Protein AF-A0A821IL54-F1 (afdb_monomer_lite)

Foldseek 3Di:
DFAWWKAKDADPCVVCVVQQDAFHKDWQQAKDKTASDPCVCVDCPHDHLAHAMEMETERDDDWDQCLVPDPPNVRSITIDHGRFMWGFHDWDQDPRNYIYTYIYTDDDPDDPDDPPDPPDPPPPPPPPPDPPDPPDDDDDDDDDDDDDDPVVLVVQLVPDAAQEEREPEDDDDDPVSVVVCCCRPCPVRVHPHYHYYD

Sequence (198 aa):
VNVTVYRGVKDIIESEHEKYKVGKRLVWWGFSSCSAIRDVFETDHFLEQSGIRTLFIIDSIRGKDIRNHSYFRKENEIILLPATQVEVIRYEQQENNLHVIHLEEIESPYVLLEPVSSEKEIPDVKKPSTWTSKVRTAIIFPTIIARYRTAQLNECIQRCKPQAAAYLNGRRLSKSDLETVVQQVMIDKQCQALFLRE

Secondary structure (DSSP, 8-state):
--EEEEEEEES-HHHHGGGGSTT-EEEE-S-EEEES-GGGGGSTTTS-SSS-EEEEEEEESS-EE-TTT-S-GGG-EEEEPTTEEEEEEEEEEEGGGEEEEEEEEPPPSS--S-----S---------S-----------------S--HHHHHHHHHHPPTTSEEE--SS---HHHHHHHIIIIIIIS--SEEE---

Structure (mmCIF, N/CA/C/O backbone):
data_AF-A0A821IL54-F1
#
_entry.id   AF-A0A821IL54-F1
#
loop_
_atom_site.group_PDB
_atom_site.id
_atom_site.type_symbol
_atom_site.label_atom_id
_atom_site.label_alt_id
_atom_site.label_comp_id
_atom_site.label_asym_id
_atom_site.label_entity_id
_atom_site.label_seq_id
_atom_site.pdbx_PDB_ins_code
_atom_site.Cartn_x
_atom_site.Cartn_y
_atom_site.Cartn_z
_atom_site.occupancy
_atom_site.B_iso_or_equiv
_atom_site.auth_seq_id
_atom_site.auth_comp_id
_atom_site.auth_asym_id
_atom_site.auth_atom_id
_atom_site.pdbx_PDB_model_num
ATOM 1 N N . VAL A 1 1 ? -0.655 -8.877 -10.765 1.00 81.62 1 VAL A N 1
ATOM 2 C CA . VAL A 1 1 ? -0.890 -10.182 -10.122 1.00 81.62 1 VAL A CA 1
ATOM 3 C C . VAL A 1 1 ? -2.047 -10.004 -9.168 1.00 81.62 1 VAL A C 1
ATOM 5 O O . VAL A 1 1 ? -2.086 -8.962 -8.525 1.00 81.62 1 VAL A O 1
ATOM 8 N N . ASN A 1 2 ? -2.979 -10.959 -9.133 1.00 92.25 2 ASN A N 1
ATOM 9 C CA . ASN A 1 2 ? -4.001 -10.976 -8.093 1.00 92.25 2 ASN A CA 1
ATOM 10 C C . ASN A 1 2 ? -3.387 -11.641 -6.855 1.00 92.25 2 ASN A C 1
ATOM 12 O O . ASN A 1 2 ? -2.881 -12.762 -6.964 1.00 92.25 2 ASN A O 1
ATOM 16 N N . VAL A 1 3 ? -3.302 -10.909 -5.749 1.00 94.50 3 VAL A N 1
ATOM 17 C CA . VAL A 1 3 ? -2.593 -11.338 -4.541 1.00 94.50 3 VAL A CA 1
ATOM 18 C C . VAL A 1 3 ? -3.022 -10.496 -3.339 1.00 94.50 3 VAL A C 1
ATOM 20 O O . VAL A 1 3 ? -3.148 -9.276 -3.441 1.00 94.50 3 VAL A O 1
ATOM 23 N N . THR A 1 4 ? -3.189 -11.142 -2.184 1.00 96.19 4 THR A N 1
ATOM 24 C CA . THR A 1 4 ? -3.329 -10.446 -0.901 1.00 96.19 4 THR A CA 1
ATOM 25 C C . THR A 1 4 ? -1.975 -9.890 -0.476 1.00 96.19 4 THR A C 1
ATOM 27 O O . THR A 1 4 ? -0.997 -10.631 -0.344 1.00 96.19 4 THR A O 1
ATOM 30 N N . VAL A 1 5 ? -1.914 -8.582 -0.254 1.00 95.69 5 VAL A N 1
ATOM 31 C CA . VAL A 1 5 ? -0.704 -7.868 0.153 1.00 95.69 5 VAL A CA 1
ATOM 32 C C . VAL A 1 5 ? -0.917 -7.128 1.460 1.00 95.69 5 VAL A C 1
ATOM 34 O O . VAL A 1 5 ? -2.036 -6.836 1.873 1.00 95.69 5 VAL A O 1
ATOM 37 N N . TYR A 1 6 ? 0.188 -6.804 2.110 1.00 94.88 6 TYR A N 1
ATOM 38 C CA . TYR A 1 6 ? 0.212 -6.243 3.447 1.00 94.88 6 TYR A CA 1
ATOM 39 C C . TYR A 1 6 ? 0.995 -4.930 3.437 1.00 94.88 6 TYR A C 1
ATOM 41 O O . TYR A 1 6 ? 2.044 -4.830 2.790 1.00 94.88 6 TYR A O 1
ATOM 49 N N . ARG A 1 7 ? 0.496 -3.911 4.144 1.00 92.75 7 ARG A N 1
ATOM 50 C CA . ARG A 1 7 ? 1.155 -2.603 4.275 1.00 92.75 7 ARG A CA 1
ATOM 51 C C . ARG A 1 7 ? 0.996 -2.043 5.684 1.00 92.75 7 ARG A C 1
ATOM 53 O O . ARG A 1 7 ? -0.112 -1.770 6.128 1.00 92.75 7 ARG A O 1
ATOM 60 N N . GLY A 1 8 ? 2.117 -1.823 6.354 1.00 90.56 8 GLY A N 1
ATOM 61 C CA . GLY A 1 8 ? 2.204 -1.178 7.660 1.00 90.56 8 GLY A CA 1
ATOM 62 C C . GLY A 1 8 ? 2.420 0.326 7.520 1.00 90.56 8 GLY A C 1
ATOM 63 O O . GLY A 1 8 ? 3.245 0.765 6.718 1.00 90.56 8 GLY A O 1
ATOM 64 N N . VAL A 1 9 ? 1.674 1.118 8.286 1.00 88.19 9 VAL A N 1
ATOM 65 C CA . VAL A 1 9 ? 1.807 2.577 8.366 1.00 88.19 9 VAL A CA 1
ATOM 66 C C . VAL A 1 9 ? 1.733 2.999 9.830 1.00 88.19 9 VAL A C 1
ATOM 68 O O . VAL A 1 9 ? 0.945 2.456 10.606 1.00 88.19 9 VAL A O 1
ATOM 71 N N . LYS A 1 10 ? 2.552 3.980 10.212 1.00 85.31 10 LYS A N 1
ATOM 72 C CA . LYS A 1 10 ? 2.470 4.601 11.534 1.00 85.31 10 LYS A CA 1
ATOM 73 C C . LYS A 1 10 ? 1.348 5.633 11.552 1.00 85.31 10 LYS A C 1
ATOM 75 O O . LYS A 1 10 ? 1.304 6.484 10.669 1.00 85.31 10 LYS A O 1
ATOM 80 N N . ASP A 1 11 ? 0.486 5.536 12.559 1.00 77.19 11 ASP A N 1
ATOM 81 C CA . ASP A 1 11 ? -0.409 6.609 12.996 1.00 77.19 11 ASP A CA 1
ATOM 82 C C . ASP A 1 11 ? -1.238 7.326 11.904 1.00 77.19 11 ASP A C 1
ATOM 84 O O . ASP A 1 11 ? -1.281 8.550 11.804 1.00 77.19 11 ASP A O 1
ATOM 88 N N . ILE A 1 12 ? -1.910 6.560 11.037 1.00 80.75 12 ILE A N 1
ATOM 89 C CA . ILE A 1 12 ? -2.814 7.150 10.031 1.00 80.75 12 ILE A CA 1
ATOM 90 C C . ILE A 1 12 ? -4.256 7.274 10.536 1.00 80.75 12 ILE A C 1
ATOM 92 O O . ILE A 1 12 ? -5.029 8.085 10.031 1.00 80.75 12 ILE A O 1
ATOM 96 N N . ILE A 1 13 ? -4.639 6.485 11.544 1.00 79.69 13 ILE A N 1
ATOM 97 C CA . ILE A 1 13 ? -6.034 6.414 11.988 1.00 79.69 13 ILE A CA 1
ATOM 98 C C . ILE A 1 13 ? -6.441 7.612 12.828 1.00 79.69 13 ILE A C 1
ATOM 100 O O . ILE A 1 13 ? -7.576 8.053 12.680 1.00 79.69 13 ILE A O 1
ATOM 104 N N . GLU A 1 14 ? -5.546 8.203 13.618 1.00 77.50 14 GLU A N 1
ATOM 105 C CA . GLU A 1 14 ? -5.895 9.416 14.364 1.00 77.50 14 GLU A CA 1
ATOM 106 C C . GLU A 1 14 ? -6.280 10.575 13.436 1.00 77.50 14 GLU A C 1
ATOM 108 O O . GLU A 1 14 ? -7.233 11.304 13.709 1.00 77.50 14 GLU A O 1
ATOM 113 N N . SER A 1 15 ? -5.589 10.713 12.302 1.00 82.75 15 SER A N 1
ATOM 114 C CA . SER A 1 15 ? -5.828 11.804 11.350 1.00 82.75 15 SER A CA 1
ATOM 115 C C . SER A 1 15 ? -6.883 11.484 10.286 1.00 82.75 15 SER A C 1
ATOM 117 O O . SER A 1 15 ? -7.537 12.398 9.778 1.00 82.75 15 SER A O 1
ATOM 119 N N . GLU A 1 16 ? -7.084 10.208 9.942 1.00 86.88 16 GLU A N 1
ATOM 120 C CA . GLU A 1 16 ? -7.915 9.802 8.800 1.00 86.88 16 GLU A CA 1
ATOM 121 C C . GLU A 1 16 ? -9.034 8.804 9.135 1.00 86.88 16 GLU A C 1
ATOM 123 O O . GLU A 1 16 ? -9.591 8.194 8.220 1.00 86.88 16 GLU A O 1
ATOM 128 N N . HIS A 1 17 ? -9.415 8.647 10.408 1.00 86.06 17 HIS A N 1
ATOM 129 C CA . HIS A 1 17 ? -10.435 7.680 10.849 1.00 86.06 17 HIS A CA 1
ATOM 130 C C . HIS A 1 17 ? -11.703 7.663 9.972 1.00 86.06 17 HIS A C 1
ATOM 132 O O . HIS A 1 17 ? -12.188 6.602 9.584 1.00 86.06 17 HIS A O 1
ATOM 138 N N . GLU A 1 18 ? -12.219 8.837 9.597 1.00 90.69 18 GLU A N 1
ATOM 139 C CA . GLU A 1 18 ? -13.425 8.966 8.767 1.00 90.69 18 GLU A CA 1
ATOM 140 C C . GLU A 1 18 ? -13.282 8.373 7.357 1.00 90.69 18 GLU A C 1
ATOM 142 O O .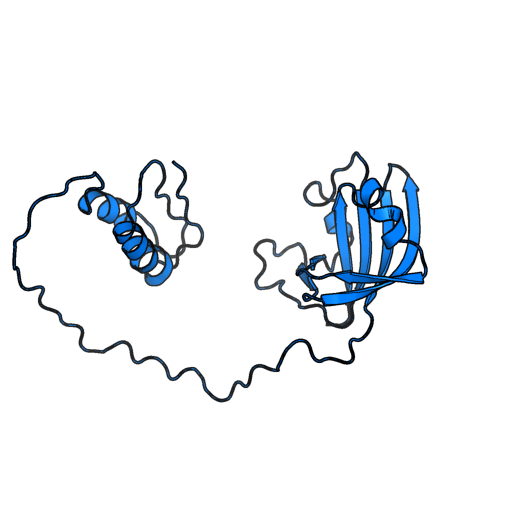 GLU A 1 18 ? -14.272 7.916 6.775 1.00 90.69 18 GLU A O 1
ATOM 147 N N . LYS A 1 19 ? -12.063 8.355 6.801 1.00 92.06 19 LYS A N 1
ATOM 148 C CA . LYS A 1 19 ? -11.783 7.786 5.475 1.00 92.06 19 LYS A CA 1
ATOM 149 C C . LYS A 1 19 ? -11.783 6.260 5.496 1.00 92.06 19 LYS A C 1
ATOM 151 O O . LYS A 1 19 ? -12.122 5.650 4.487 1.00 92.06 19 LYS A O 1
ATOM 156 N N . TYR A 1 20 ? -11.438 5.661 6.635 1.00 94.31 20 TYR A N 1
ATOM 157 C CA . TYR A 1 20 ? -11.228 4.219 6.783 1.00 94.31 20 TYR A CA 1
ATOM 158 C C . TYR A 1 20 ? -12.367 3.494 7.514 1.00 94.31 20 TYR A C 1
ATOM 160 O O . TYR A 1 20 ? -12.175 2.420 8.083 1.00 94.31 20 TYR A O 1
ATOM 168 N N . LYS A 1 21 ? -13.577 4.059 7.486 1.00 94.25 21 LYS A N 1
ATOM 169 C CA . LYS A 1 21 ? -14.780 3.362 7.957 1.00 94.25 21 LYS A CA 1
ATOM 170 C C . LYS A 1 21 ? -15.211 2.291 6.959 1.00 94.25 21 LYS A C 1
ATOM 172 O O . LYS A 1 21 ? -15.093 2.477 5.752 1.00 94.25 21 LYS A O 1
ATOM 177 N N . VAL A 1 22 ? -15.762 1.193 7.470 1.00 97.44 22 VAL A N 1
ATOM 178 C CA . VAL A 1 22 ? -16.295 0.098 6.644 1.00 97.44 22 VAL A CA 1
ATOM 179 C C . VAL A 1 22 ? -17.323 0.629 5.634 1.00 97.44 22 VAL A C 1
ATOM 181 O O . VAL A 1 22 ? -18.142 1.490 5.960 1.00 97.44 22 VAL A O 1
ATOM 184 N N . GLY A 1 23 ? -17.242 0.144 4.394 1.00 97.19 23 GLY A N 1
ATOM 185 C CA . GLY A 1 23 ? -18.045 0.575 3.247 1.00 97.19 23 GLY A CA 1
ATOM 186 C C . GLY A 1 23 ? -17.565 1.869 2.582 1.00 97.19 23 GLY A C 1
ATOM 187 O O . GLY A 1 23 ? -18.159 2.316 1.599 1.00 97.19 23 GLY A O 1
ATOM 188 N N . LYS A 1 24 ? -16.508 2.518 3.092 1.00 97.38 24 LYS A N 1
ATOM 189 C CA . LYS A 1 24 ? -15.911 3.676 2.418 1.00 97.38 24 LYS A CA 1
ATOM 190 C C . LYS A 1 24 ? -15.027 3.231 1.265 1.00 97.38 24 LYS A C 1
ATOM 192 O O . LYS A 1 24 ? -14.282 2.261 1.362 1.00 97.38 24 LYS A O 1
ATOM 197 N N . ARG A 1 25 ? -15.085 4.016 0.192 1.00 96.50 25 ARG A N 1
ATOM 198 C CA . ARG A 1 25 ? -14.211 3.896 -0.971 1.00 96.50 25 ARG A CA 1
ATOM 199 C C . ARG A 1 25 ? -13.232 5.049 -0.988 1.00 96.50 25 ARG A C 1
ATOM 201 O O . ARG A 1 25 ? -13.618 6.193 -0.736 1.00 96.50 25 ARG A O 1
ATOM 208 N N . LEU A 1 26 ? -11.983 4.751 -1.305 1.00 95.19 26 LEU A N 1
ATOM 209 C CA . LEU A 1 26 ? -10.920 5.740 -1.387 1.00 95.19 26 LEU A CA 1
ATOM 210 C C . LEU A 1 26 ? -9.975 5.433 -2.548 1.00 95.19 26 LEU A C 1
ATOM 212 O O . LEU A 1 26 ? -9.940 4.325 -3.079 1.00 95.19 26 LEU A O 1
ATOM 216 N N . VAL A 1 27 ? -9.217 6.455 -2.940 1.00 94.75 27 VAL A N 1
ATOM 217 C CA . VAL A 1 27 ? -8.224 6.373 -4.010 1.00 94.75 27 VAL A CA 1
ATOM 218 C C . VAL A 1 27 ? -6.844 6.595 -3.412 1.00 94.75 27 VAL A C 1
ATOM 220 O O . VAL A 1 27 ? -6.578 7.634 -2.803 1.00 94.75 27 VAL A O 1
ATOM 223 N N . TRP A 1 28 ? -5.952 5.630 -3.602 1.00 94.88 28 TRP A N 1
ATOM 224 C CA . TRP A 1 28 ? -4.536 5.763 -3.285 1.00 94.88 28 TRP A CA 1
ATOM 225 C C . TRP A 1 28 ? -3.809 6.371 -4.479 1.00 94.88 28 TRP A C 1
ATOM 227 O O . TRP A 1 28 ? -3.485 5.701 -5.454 1.00 94.88 28 TRP A O 1
ATOM 237 N N . TRP A 1 29 ? -3.586 7.684 -4.415 1.00 94.56 29 TRP A N 1
ATOM 238 C CA . TRP A 1 29 ? -3.022 8.462 -5.522 1.00 94.56 29 TRP A CA 1
ATOM 239 C C . TRP A 1 29 ? -1.552 8.167 -5.814 1.00 94.56 29 TRP A C 1
ATOM 241 O O . TRP A 1 29 ? -1.119 8.353 -6.944 1.00 94.56 29 TRP A O 1
ATOM 251 N N . GLY A 1 30 ? -0.785 7.734 -4.816 1.00 93.88 30 GLY A N 1
ATOM 252 C CA . GLY A 1 30 ? 0.626 7.391 -4.973 1.00 93.88 30 GLY A CA 1
ATOM 253 C C . GLY A 1 30 ? 0.850 5.904 -5.227 1.00 93.88 30 GLY A C 1
ATOM 254 O O . GLY A 1 30 ? -0.033 5.076 -5.005 1.00 93.88 30 GLY A O 1
ATOM 255 N N . PHE A 1 31 ? 2.076 5.560 -5.624 1.00 94.94 31 PHE A N 1
ATOM 256 C CA . PHE A 1 31 ? 2.535 4.177 -5.546 1.00 94.94 31 PHE A CA 1
ATOM 257 C C . PHE A 1 31 ? 2.506 3.712 -4.093 1.00 94.94 31 PHE A C 1
ATOM 259 O O . PHE A 1 31 ? 3.000 4.407 -3.201 1.00 94.94 31 PHE A O 1
ATOM 266 N N . SER A 1 32 ? 1.957 2.524 -3.863 1.00 94.69 32 SER A N 1
ATOM 267 C CA . SER A 1 32 ? 1.926 1.927 -2.528 1.00 94.69 32 SER A CA 1
ATOM 268 C C . SER A 1 32 ? 2.786 0.679 -2.522 1.00 94.69 32 SER A C 1
ATOM 270 O O . SER A 1 32 ? 2.475 -0.292 -3.206 1.00 94.69 32 SER A O 1
ATOM 272 N N . SER A 1 33 ? 3.882 0.725 -1.765 1.00 92.81 33 SER A N 1
ATOM 273 C CA . SER A 1 33 ? 4.720 -0.450 -1.531 1.00 92.81 33 SER A CA 1
ATOM 274 C C . SER A 1 33 ? 4.066 -1.357 -0.492 1.00 92.81 33 SER A C 1
ATOM 276 O O . SER A 1 33 ? 3.545 -0.888 0.531 1.00 92.81 33 SER A O 1
ATOM 278 N N . CYS A 1 34 ? 4.012 -2.644 -0.803 1.00 94.00 34 CYS A N 1
ATOM 279 C CA . CYS A 1 34 ? 3.383 -3.680 -0.005 1.00 94.00 34 CYS A CA 1
ATOM 280 C C . CYS A 1 34 ? 4.255 -4.937 -0.023 1.00 94.00 34 CYS A C 1
ATOM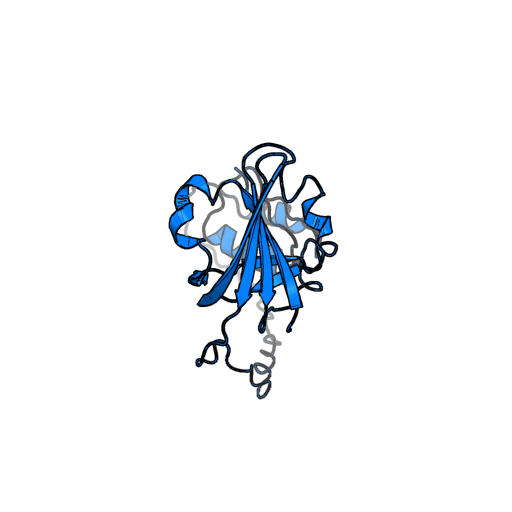 282 O O . CYS A 1 34 ? 5.061 -5.147 -0.927 1.00 94.00 34 CYS A O 1
ATOM 284 N N . SER A 1 35 ? 4.056 -5.807 0.957 1.00 93.00 35 SER A N 1
ATOM 285 C CA . SER A 1 35 ? 4.685 -7.124 1.001 1.00 93.00 35 SER A CA 1
ATOM 286 C C . SER A 1 35 ? 3.652 -8.208 0.710 1.00 93.00 35 SER A C 1
ATOM 288 O O . SER A 1 35 ? 2.509 -8.107 1.151 1.00 93.00 35 SER A O 1
ATOM 290 N N . ALA A 1 36 ? 4.048 -9.266 0.002 1.00 91.44 36 ALA A N 1
ATOM 291 C CA . ALA A 1 36 ? 3.245 -10.490 -0.097 1.00 91.44 36 ALA A CA 1
ATOM 292 C C . ALA A 1 36 ? 3.415 -11.426 1.121 1.00 91.44 36 ALA A C 1
ATOM 294 O O . ALA A 1 36 ? 2.780 -12.477 1.180 1.00 91.44 36 ALA A O 1
ATOM 295 N N . ILE A 1 37 ? 4.281 -11.084 2.082 1.00 87.12 37 ILE A N 1
ATOM 296 C CA . ILE A 1 37 ? 4.495 -11.838 3.322 1.00 87.12 37 ILE A CA 1
ATOM 297 C C . ILE A 1 37 ? 3.930 -11.031 4.493 1.00 87.12 37 ILE A C 1
ATOM 299 O O . ILE A 1 37 ? 4.298 -9.878 4.705 1.00 87.12 37 ILE A O 1
ATOM 303 N N . ARG A 1 38 ? 3.074 -11.664 5.296 1.00 80.75 38 ARG A N 1
ATOM 304 C CA . ARG A 1 38 ? 2.505 -11.055 6.506 1.00 80.75 38 ARG A CA 1
ATOM 305 C C . ARG A 1 38 ? 3.570 -10.763 7.571 1.00 80.75 38 ARG A C 1
ATOM 307 O O . ARG A 1 38 ? 3.573 -9.691 8.161 1.00 80.75 38 ARG A O 1
ATOM 314 N N . ASP A 1 39 ? 4.492 -11.697 7.774 1.00 70.81 39 ASP A N 1
ATOM 315 C CA . ASP A 1 39 ? 5.450 -11.689 8.890 1.00 70.81 39 ASP A CA 1
ATOM 316 C C . ASP A 1 39 ? 6.555 -10.629 8.755 1.00 70.81 39 ASP A C 1
ATOM 318 O O . ASP A 1 39 ? 7.250 -10.323 9.721 1.00 70.81 39 ASP A O 1
ATOM 322 N N . VAL A 1 40 ? 6.712 -10.010 7.577 1.00 60.91 40 VAL A N 1
ATOM 323 C CA . VAL A 1 40 ? 7.668 -8.902 7.380 1.00 60.91 40 VAL A CA 1
ATOM 324 C C . VAL A 1 40 ? 7.355 -7.739 8.329 1.00 60.91 40 VAL A C 1
ATOM 326 O O . VAL A 1 40 ? 8.263 -7.045 8.783 1.00 60.91 40 VAL A O 1
ATOM 329 N N . PHE A 1 41 ? 6.088 -7.577 8.708 1.00 59.09 41 PHE A N 1
ATOM 330 C CA . PHE A 1 41 ? 5.643 -6.541 9.636 1.00 59.09 41 PHE A CA 1
ATOM 331 C C . PHE A 1 41 ? 5.964 -6.828 11.105 1.00 59.09 41 PHE A C 1
ATOM 333 O O . PHE A 1 41 ? 5.943 -5.897 11.902 1.00 59.09 41 PHE A O 1
ATOM 340 N N . GLU A 1 42 ? 6.282 -8.073 11.466 1.00 56.53 42 GLU A N 1
ATOM 341 C CA . GLU A 1 42 ? 6.726 -8.432 12.822 1.00 56.53 42 GLU A CA 1
ATOM 342 C C . GLU A 1 42 ? 8.227 -8.183 13.024 1.00 56.53 42 GLU A C 1
ATOM 344 O O . GLU A 1 42 ? 8.724 -8.224 14.148 1.00 56.53 42 GLU A O 1
ATOM 349 N N . THR A 1 43 ? 8.961 -7.891 11.946 1.00 55.97 43 THR A N 1
ATOM 350 C CA . THR A 1 43 ? 10.358 -7.465 12.034 1.00 55.97 43 THR A CA 1
ATOM 351 C C . THR A 1 43 ? 10.435 -5.953 12.256 1.00 55.97 43 THR A C 1
ATOM 353 O O . THR A 1 43 ? 9.733 -5.191 11.590 1.00 55.97 43 THR A O 1
ATOM 356 N N . ASP A 1 44 ? 11.317 -5.511 13.163 1.00 51.50 44 ASP A N 1
ATOM 357 C CA . ASP A 1 44 ? 11.461 -4.120 13.654 1.00 51.50 44 ASP A CA 1
ATOM 358 C C . ASP A 1 44 ? 11.639 -3.033 12.568 1.00 51.50 44 ASP A C 1
ATOM 360 O O . ASP A 1 44 ? 11.671 -1.840 12.866 1.00 51.50 44 ASP A O 1
ATOM 364 N N . HIS A 1 45 ? 11.776 -3.417 11.299 1.00 54.50 45 HIS A N 1
ATOM 365 C CA . HIS A 1 45 ? 12.003 -2.517 10.177 1.00 54.50 45 HIS A CA 1
ATOM 366 C C . HIS A 1 45 ? 10.728 -1.884 9.592 1.00 54.50 45 HIS A C 1
ATOM 368 O O . HIS A 1 45 ? 10.838 -0.829 8.968 1.00 54.50 45 HIS A O 1
ATOM 374 N N . PHE A 1 46 ? 9.538 -2.473 9.789 1.00 54.88 46 PHE A N 1
ATOM 375 C CA . PHE A 1 46 ? 8.308 -2.036 9.094 1.00 54.88 46 PHE A CA 1
ATOM 376 C C . PHE A 1 46 ? 7.195 -1.522 10.000 1.0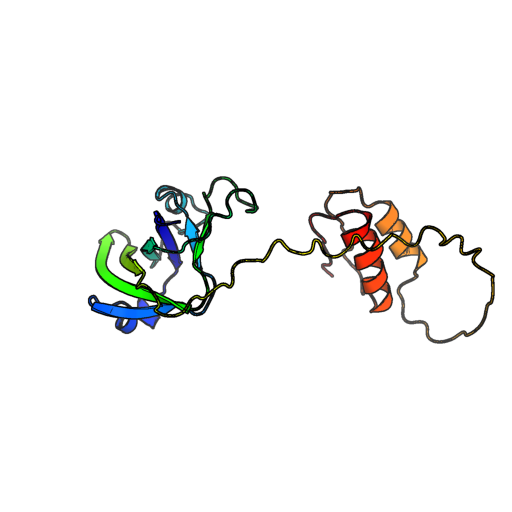0 54.88 46 PHE A C 1
ATOM 378 O O . PHE A 1 46 ? 6.519 -0.550 9.653 1.00 54.88 46 PHE A O 1
ATOM 385 N N . LEU A 1 47 ? 7.008 -2.138 11.163 1.00 60.47 47 LEU A N 1
ATOM 386 C CA . LEU A 1 47 ? 6.141 -1.628 12.215 1.00 60.47 47 LEU A CA 1
ATOM 387 C C . LEU A 1 47 ? 6.945 -1.616 13.507 1.00 60.47 47 LEU A C 1
ATOM 389 O O . LEU A 1 47 ? 7.444 -2.644 13.951 1.00 60.47 47 LEU A O 1
ATOM 393 N N . GLU A 1 48 ? 7.069 -0.442 14.118 1.00 61.94 48 GLU A N 1
ATOM 394 C CA . GLU A 1 48 ? 7.595 -0.368 15.476 1.00 61.94 48 GLU A CA 1
ATOM 395 C C . GLU A 1 48 ? 6.655 -1.125 16.425 1.00 61.94 48 GLU A C 1
ATOM 397 O O . GLU A 1 48 ? 5.426 -1.068 16.303 1.00 61.94 48 GLU A O 1
ATOM 402 N N . GLN A 1 49 ? 7.237 -1.838 17.390 1.00 65.50 49 GLN A N 1
ATOM 403 C CA . GLN A 1 49 ? 6.484 -2.672 18.332 1.00 65.50 49 GLN A CA 1
ATOM 404 C C . GLN A 1 49 ? 5.652 -1.858 19.339 1.00 65.50 49 GLN A C 1
ATOM 406 O O . GLN A 1 49 ? 4.816 -2.419 20.053 1.00 65.50 49 GLN A O 1
ATOM 411 N N . SER A 1 50 ? 5.797 -0.532 19.369 1.00 67.38 50 SER A N 1
ATOM 412 C CA . SER A 1 50 ? 5.063 0.382 20.248 1.00 67.38 50 SER A CA 1
ATOM 413 C C . SER A 1 50 ? 4.406 1.532 19.472 1.00 67.38 50 SER A C 1
ATOM 415 O O . SER A 1 50 ? 4.791 1.845 18.349 1.00 67.38 50 SER A O 1
ATOM 417 N N . GLY A 1 51 ? 3.389 2.150 20.078 1.00 78.62 51 GLY A N 1
ATOM 418 C CA . GLY A 1 51 ? 2.643 3.267 19.488 1.00 78.62 51 GLY A CA 1
ATOM 419 C C . GLY A 1 51 ? 1.453 2.847 18.621 1.00 78.62 51 GLY A C 1
ATOM 420 O O . GLY A 1 51 ? 1.153 1.662 18.476 1.00 78.62 51 GLY A O 1
ATOM 421 N N . ILE A 1 52 ? 0.749 3.844 18.080 1.00 84.31 52 ILE A N 1
ATOM 422 C CA . ILE A 1 52 ? -0.415 3.641 17.212 1.00 84.31 52 ILE A CA 1
ATOM 423 C C . ILE A 1 52 ? 0.072 3.244 15.826 1.00 84.31 52 ILE A C 1
ATOM 425 O O . ILE A 1 52 ? 0.832 3.956 15.164 1.00 84.31 52 ILE A O 1
ATOM 429 N N . ARG A 1 53 ? -0.383 2.081 15.373 1.00 87.69 53 ARG A N 1
ATOM 430 C CA . ARG A 1 53 ? 0.038 1.501 14.101 1.00 87.69 53 ARG A CA 1
ATOM 431 C C . ARG A 1 53 ? -1.143 0.947 13.344 1.00 87.69 53 ARG A C 1
ATOM 433 O O . ARG A 1 53 ? -2.139 0.521 13.921 1.00 87.69 53 ARG A O 1
ATOM 440 N N . THR A 1 54 ? -1.032 0.967 12.028 1.00 90.88 54 THR A N 1
ATOM 441 C CA . THR A 1 54 ? -2.080 0.509 11.127 1.00 90.88 54 THR A CA 1
ATOM 442 C C . THR A 1 54 ? -1.513 -0.517 10.167 1.00 90.88 54 THR A C 1
ATOM 444 O O . THR A 1 54 ? -0.525 -0.255 9.483 1.00 90.88 54 THR A O 1
ATOM 447 N N . LEU A 1 55 ? -2.142 -1.685 10.122 1.00 92.44 55 LEU A N 1
ATOM 448 C CA . LEU A 1 55 ? -1.880 -2.732 9.152 1.00 92.44 55 LEU A CA 1
ATOM 449 C C . LEU A 1 55 ? -3.026 -2.761 8.146 1.00 92.44 55 LEU A C 1
ATOM 451 O O . LEU A 1 55 ? -4.168 -3.052 8.493 1.00 92.44 55 LEU A O 1
ATOM 455 N N . PHE A 1 56 ? -2.701 -2.506 6.889 1.00 94.88 56 PHE A N 1
ATOM 456 C CA . PHE A 1 56 ? -3.595 -2.742 5.772 1.00 94.88 56 PHE A CA 1
ATOM 457 C C . PHE A 1 56 ? -3.375 -4.152 5.233 1.00 94.88 56 PHE A C 1
ATOM 459 O O . PHE A 1 56 ? -2.241 -4.539 4.944 1.00 94.88 56 PHE A O 1
ATOM 466 N N . ILE A 1 57 ? -4.465 -4.893 5.079 1.00 96.56 57 ILE A N 1
ATOM 467 C CA . ILE A 1 57 ? -4.532 -6.170 4.371 1.00 96.56 57 ILE A CA 1
ATOM 468 C C . ILE A 1 57 ? -5.336 -5.891 3.109 1.00 96.56 57 ILE A C 1
ATOM 470 O O . ILE A 1 57 ? -6.508 -5.544 3.207 1.00 96.56 57 ILE A O 1
ATOM 474 N N . ILE A 1 58 ? -4.705 -5.958 1.942 1.00 97.62 58 ILE A N 1
ATOM 475 C CA . ILE A 1 58 ? -5.309 -5.534 0.678 1.00 97.62 58 ILE A CA 1
ATOM 476 C C . ILE A 1 58 ? -5.403 -6.727 -0.262 1.00 97.62 58 ILE A C 1
ATOM 478 O O . ILE A 1 58 ? -4.375 -7.268 -0.668 1.00 97.62 58 ILE A O 1
ATOM 482 N N . ASP A 1 59 ? -6.613 -7.088 -0.667 1.00 97.50 59 ASP A N 1
ATOM 483 C CA . ASP A 1 59 ? -6.831 -8.017 -1.772 1.00 97.50 59 ASP A CA 1
ATOM 484 C C . ASP A 1 59 ? -6.667 -7.250 -3.089 1.00 97.50 59 ASP A C 1
ATOM 486 O O . ASP A 1 59 ? -7.560 -6.527 -3.534 1.00 97.50 59 ASP A O 1
ATOM 490 N N . SER A 1 60 ? -5.466 -7.333 -3.673 1.00 96.00 60 SER A N 1
ATOM 491 C CA . SER A 1 60 ? -5.110 -6.599 -4.889 1.00 96.00 60 SER A CA 1
ATOM 492 C C . SER A 1 60 ? -5.401 -7.412 -6.141 1.00 96.00 60 SER A C 1
ATOM 494 O O . SER A 1 60 ? -5.035 -8.580 -6.239 1.00 96.00 60 SER A O 1
ATOM 496 N N . ILE A 1 61 ? -5.967 -6.753 -7.150 1.00 94.25 61 ILE A N 1
ATOM 497 C CA . ILE A 1 61 ? -6.211 -7.288 -8.491 1.00 94.25 61 ILE A CA 1
ATOM 498 C C . ILE A 1 61 ? -4.997 -7.021 -9.398 1.00 94.25 61 ILE A C 1
ATOM 500 O O . ILE A 1 61 ? -4.618 -7.869 -10.219 1.00 94.25 61 ILE A O 1
ATOM 504 N N . ARG A 1 62 ? -4.373 -5.836 -9.289 1.00 89.44 62 ARG A N 1
ATOM 505 C CA . ARG A 1 62 ? -3.391 -5.332 -10.275 1.00 89.44 62 ARG A CA 1
ATOM 506 C C . ARG A 1 62 ? -1.998 -5.035 -9.711 1.00 89.44 62 ARG A C 1
ATOM 508 O O . ARG A 1 62 ? -1.203 -4.385 -10.396 1.00 89.44 62 ARG A O 1
ATOM 515 N N . GLY A 1 63 ? -1.644 -5.597 -8.555 1.00 92.38 63 GLY A N 1
ATOM 516 C CA . GLY A 1 63 ? -0.309 -5.471 -7.962 1.00 92.38 63 GLY A CA 1
ATOM 517 C C . GLY A 1 63 ? 0.830 -5.860 -8.915 1.00 92.38 63 GLY A C 1
ATOM 518 O O . GLY A 1 63 ? 0.696 -6.765 -9.751 1.00 92.38 63 GLY A O 1
ATOM 519 N N . LYS A 1 64 ? 1.964 -5.163 -8.822 1.00 93.56 64 LYS A N 1
ATOM 520 C CA . LYS A 1 64 ? 3.171 -5.408 -9.621 1.00 93.56 64 LYS A CA 1
ATOM 521 C C . LYS A 1 64 ? 4.251 -6.033 -8.762 1.00 93.56 64 LYS A C 1
ATOM 523 O O . LYS A 1 64 ? 4.741 -5.421 -7.825 1.00 93.56 64 LYS A O 1
ATOM 528 N N . ASP A 1 65 ? 4.619 -7.253 -9.119 1.00 93.94 65 ASP A N 1
ATOM 529 C CA . ASP A 1 65 ? 5.713 -7.967 -8.487 1.00 93.94 65 ASP A CA 1
ATOM 530 C C . ASP A 1 65 ? 7.051 -7.370 -8.920 1.00 93.94 65 ASP A C 1
ATOM 532 O O . ASP A 1 65 ? 7.416 -7.438 -10.096 1.00 93.94 65 ASP A O 1
ATOM 536 N N . ILE A 1 66 ? 7.764 -6.778 -7.965 1.00 93.44 66 ILE A N 1
ATOM 537 C CA . ILE A 1 66 ? 9.080 -6.181 -8.195 1.00 93.44 66 ILE A CA 1
ATOM 538 C C . ILE A 1 66 ? 10.169 -6.870 -7.379 1.00 93.44 66 ILE A C 1
ATOM 540 O O . ILE A 1 66 ? 11.260 -6.329 -7.224 1.00 93.44 66 ILE A O 1
ATOM 544 N N . ARG A 1 67 ? 9.932 -8.091 -6.894 1.00 90.62 67 ARG A N 1
ATOM 545 C CA . ARG A 1 67 ? 10.851 -8.815 -5.998 1.00 90.62 67 ARG A CA 1
ATOM 546 C C . ARG A 1 67 ? 12.272 -8.926 -6.537 1.00 90.62 67 ARG A C 1
ATOM 548 O O . ARG A 1 67 ? 13.237 -8.763 -5.800 1.00 90.62 67 ARG A O 1
ATOM 555 N N . ASN A 1 68 ? 12.395 -9.144 -7.844 1.00 89.69 68 ASN A N 1
ATOM 556 C CA . ASN A 1 68 ? 13.688 -9.266 -8.525 1.00 89.69 68 ASN A CA 1
ATOM 557 C C . ASN A 1 68 ? 14.407 -7.922 -8.739 1.00 89.69 68 ASN A C 1
ATOM 559 O O . ASN A 1 68 ? 15.579 -7.909 -9.106 1.00 89.69 68 ASN A O 1
ATOM 563 N N . HIS A 1 69 ? 13.700 -6.812 -8.540 1.00 89.31 69 HIS A N 1
ATOM 564 C CA . HIS A 1 69 ? 14.168 -5.444 -8.772 1.00 89.31 69 HIS A CA 1
ATOM 565 C C . HIS A 1 69 ? 14.302 -4.668 -7.454 1.00 89.31 69 HIS A C 1
ATOM 567 O O . HIS A 1 69 ? 14.974 -3.641 -7.412 1.00 89.31 69 HIS A O 1
ATOM 573 N N . SER A 1 70 ? 13.685 -5.167 -6.379 1.00 85.88 70 SER A N 1
ATOM 574 C CA . SER A 1 70 ? 13.754 -4.583 -5.050 1.00 85.88 70 SER A CA 1
ATOM 575 C C . SER A 1 70 ? 15.153 -4.724 -4.457 1.00 85.88 70 SER A C 1
ATOM 577 O O . SER A 1 70 ? 15.819 -5.761 -4.575 1.00 85.88 70 SER A O 1
ATOM 579 N N . TYR A 1 71 ? 15.583 -3.670 -3.766 1.00 83.06 71 TYR A N 1
ATOM 580 C CA . TYR A 1 71 ? 16.786 -3.701 -2.943 1.00 83.06 71 TYR A CA 1
ATOM 581 C C . TYR A 1 71 ? 16.629 -4.703 -1.785 1.00 83.06 71 TYR A C 1
ATOM 583 O O . TYR A 1 71 ? 17.567 -5.429 -1.449 1.00 83.06 71 TYR A O 1
ATOM 591 N N . PHE A 1 72 ? 15.416 -4.818 -1.235 1.00 79.69 72 PHE A N 1
ATOM 592 C CA . PHE A 1 72 ? 15.092 -5.688 -0.109 1.00 79.69 72 PHE A CA 1
ATOM 593 C C . PHE A 1 72 ? 14.414 -6.981 -0.573 1.00 79.69 72 PHE A C 1
ATOM 595 O O . PHE A 1 72 ? 13.221 -7.219 -0.402 1.00 79.69 72 PHE A O 1
ATOM 602 N N . ARG A 1 73 ? 15.213 -7.889 -1.138 1.00 79.94 73 ARG A N 1
ATOM 603 C CA . ARG A 1 73 ? 14.724 -9.136 -1.764 1.00 79.94 73 ARG A CA 1
ATOM 604 C C . ARG A 1 73 ? 13.875 -10.044 -0.866 1.00 79.94 73 ARG A C 1
ATOM 606 O O . ARG A 1 73 ? 13.140 -10.879 -1.382 1.00 79.94 73 ARG A O 1
ATOM 613 N N . LYS A 1 74 ? 14.002 -9.929 0.458 1.00 81.31 74 LYS A N 1
ATOM 614 C CA . LYS A 1 74 ? 13.277 -10.774 1.422 1.00 81.31 74 LYS A CA 1
ATOM 615 C C . LYS A 1 74 ? 11.840 -10.321 1.669 1.00 81.31 74 LYS A C 1
ATOM 617 O O . LYS A 1 74 ? 11.060 -11.095 2.206 1.00 81.31 74 LYS A O 1
ATOM 622 N N . GLU A 1 75 ? 11.485 -9.107 1.268 1.00 81.44 75 GLU A N 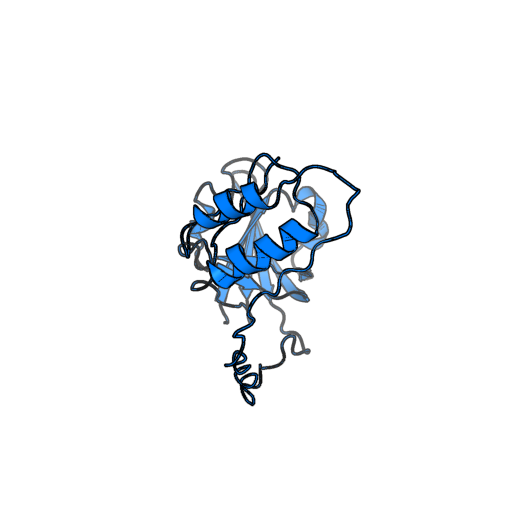1
ATOM 623 C CA . GLU A 1 75 ? 10.174 -8.526 1.570 1.00 81.44 75 GLU A CA 1
ATOM 624 C C . GLU A 1 75 ? 9.086 -8.991 0.614 1.00 81.44 75 GLU A C 1
ATOM 626 O O . GLU A 1 75 ? 7.919 -8.680 0.816 1.00 81.44 75 GLU A O 1
ATOM 631 N N . ASN A 1 76 ? 9.439 -9.739 -0.433 1.00 89.00 76 ASN A N 1
ATOM 632 C CA . ASN A 1 76 ? 8.507 -10.116 -1.483 1.00 89.00 76 ASN A CA 1
ATOM 633 C C . ASN A 1 76 ? 7.667 -8.915 -1.973 1.00 89.00 76 ASN A C 1
ATOM 635 O O . ASN A 1 76 ? 6.438 -8.977 -2.005 1.00 89.00 76 ASN A O 1
ATOM 639 N N . GLU A 1 77 ? 8.353 -7.815 -2.292 1.00 92.06 77 GLU A N 1
ATOM 640 C CA . GLU A 1 77 ? 7.731 -6.521 -2.559 1.00 92.06 77 GLU A CA 1
ATOM 641 C C . GLU A 1 77 ? 6.791 -6.548 -3.777 1.00 92.06 77 GLU A C 1
ATOM 643 O O . GLU A 1 77 ? 7.164 -6.952 -4.887 1.00 92.06 77 GLU A O 1
ATOM 648 N N . ILE A 1 78 ? 5.570 -6.067 -3.545 1.00 94.81 78 ILE A N 1
ATOM 649 C CA . ILE A 1 78 ? 4.525 -5.825 -4.533 1.00 94.81 78 ILE A CA 1
ATOM 650 C C . ILE A 1 78 ? 4.174 -4.335 -4.496 1.00 94.81 78 ILE A C 1
ATOM 652 O O . ILE A 1 78 ? 3.872 -3.785 -3.440 1.00 94.81 78 ILE A O 1
ATOM 656 N N . ILE A 1 79 ? 4.159 -3.684 -5.656 1.00 95.19 79 ILE A N 1
ATOM 657 C CA . ILE A 1 79 ? 3.741 -2.287 -5.792 1.00 95.19 79 ILE A CA 1
ATOM 658 C C . ILE A 1 79 ? 2.306 -2.218 -6.306 1.00 95.19 79 ILE A C 1
ATOM 660 O O . ILE A 1 79 ? 1.992 -2.761 -7.368 1.00 95.19 79 ILE A O 1
ATOM 664 N N . LEU A 1 80 ? 1.450 -1.490 -5.594 1.00 95.31 80 LEU A N 1
ATOM 665 C CA . LEU A 1 80 ? 0.170 -1.027 -6.125 1.00 95.31 80 LEU A CA 1
ATOM 666 C C . LEU A 1 80 ? 0.386 0.262 -6.917 1.00 95.31 80 LEU A C 1
ATOM 668 O O . LEU A 1 80 ? 1.177 1.129 -6.529 1.00 95.31 80 LEU A O 1
ATOM 672 N N . LEU A 1 81 ? -0.315 0.374 -8.042 1.00 93.88 81 LEU A N 1
ATOM 673 C CA . LEU A 1 81 ? -0.173 1.508 -8.946 1.00 93.88 81 LEU A CA 1
ATOM 674 C C . LEU A 1 81 ? -0.827 2.778 -8.368 1.00 93.88 81 LEU A C 1
ATOM 676 O O . LEU A 1 81 ? -1.707 2.695 -7.509 1.00 93.88 81 LEU A O 1
ATOM 680 N N . PRO A 1 82 ? -0.440 3.965 -8.856 1.00 93.69 82 PRO A N 1
ATOM 681 C CA . PRO A 1 82 ? -1.146 5.204 -8.576 1.00 93.69 82 PRO A CA 1
ATOM 682 C C . PRO A 1 82 ? -2.614 5.097 -8.980 1.00 93.69 82 PRO A C 1
ATOM 684 O O . PRO A 1 82 ? -2.959 4.396 -9.932 1.00 93.69 82 PRO A O 1
ATOM 687 N N . ALA A 1 83 ? -3.463 5.836 -8.274 1.00 93.94 83 ALA A N 1
ATOM 688 C CA . ALA A 1 83 ? -4.909 5.842 -8.468 1.00 93.94 83 ALA A CA 1
ATOM 689 C C . ALA A 1 83 ? -5.577 4.463 -8.283 1.00 93.94 83 ALA A C 1
ATOM 691 O O . ALA A 1 83 ? -6.652 4.218 -8.834 1.00 93.94 83 ALA A O 1
ATOM 692 N N . THR A 1 84 ? -4.975 3.579 -7.478 1.00 94.50 84 THR A N 1
ATOM 693 C CA . THR A 1 84 ? -5.631 2.335 -7.052 1.00 94.50 84 THR A CA 1
ATOM 694 C C . THR A 1 84 ? -6.857 2.692 -6.215 1.00 94.50 84 THR A C 1
ATOM 696 O O . THR A 1 84 ? -6.756 3.444 -5.243 1.00 94.50 84 THR A O 1
ATOM 699 N N . GLN A 1 85 ? -8.022 2.183 -6.608 1.00 95.62 85 GLN A N 1
ATOM 700 C CA . GLN A 1 85 ? -9.269 2.376 -5.875 1.00 95.62 85 GLN A CA 1
ATOM 701 C C . GLN A 1 85 ? -9.478 1.186 -4.949 1.00 95.62 85 GLN A C 1
ATOM 703 O O . GLN A 1 85 ? -9.310 0.048 -5.377 1.00 95.62 85 GLN A O 1
ATOM 708 N N . VAL A 1 86 ? -9.836 1.442 -3.696 1.00 97.00 86 VAL A N 1
ATOM 709 C CA . VAL A 1 86 ? -10.053 0.391 -2.697 1.00 97.00 86 VAL A CA 1
ATOM 710 C C . VAL A 1 86 ? -11.317 0.658 -1.890 1.00 97.00 86 VAL A C 1
ATOM 712 O O . VAL A 1 86 ? -11.688 1.815 -1.663 1.00 97.00 86 VAL A O 1
ATOM 715 N N . GLU A 1 87 ? -11.968 -0.412 -1.445 1.00 97.88 87 GLU A N 1
ATOM 716 C CA . GLU A 1 87 ? -13.096 -0.380 -0.515 1.00 97.88 87 GLU A CA 1
ATOM 717 C C . GLU A 1 87 ? -12.694 -0.967 0.837 1.00 97.88 87 GLU A C 1
ATOM 719 O O . GLU A 1 87 ? -12.028 -1.997 0.905 1.00 97.88 87 GLU A O 1
ATOM 724 N N . VAL A 1 88 ? -13.110 -0.319 1.926 1.00 98.00 88 VAL A N 1
ATOM 725 C CA . VAL A 1 88 ? -12.907 -0.834 3.282 1.00 98.00 88 VAL A CA 1
ATOM 726 C C . VAL A 1 88 ? -13.951 -1.898 3.584 1.00 98.00 88 VAL A C 1
ATOM 728 O O . VAL A 1 88 ? -15.114 -1.579 3.827 1.00 98.00 88 VAL A O 1
ATOM 731 N N . ILE A 1 89 ? -13.529 -3.157 3.640 1.00 98.12 89 ILE A N 1
ATOM 732 C CA . ILE A 1 89 ? -14.433 -4.290 3.882 1.00 98.12 89 ILE A CA 1
ATOM 733 C C . ILE A 1 89 ? -14.513 -4.674 5.363 1.00 98.12 89 ILE A C 1
ATOM 735 O O . ILE A 1 89 ? -15.541 -5.165 5.826 1.00 98.12 89 ILE A O 1
ATOM 739 N N . ARG A 1 90 ? -13.448 -4.431 6.137 1.00 97.31 90 ARG A N 1
ATOM 740 C CA . ARG A 1 90 ? -13.388 -4.761 7.568 1.00 97.31 90 ARG A CA 1
ATOM 741 C C . ARG A 1 90 ? -12.422 -3.835 8.291 1.00 97.31 90 ARG A C 1
ATOM 743 O O . ARG A 1 90 ? -11.386 -3.460 7.748 1.00 97.31 90 ARG A O 1
ATOM 750 N N . TYR A 1 91 ? -12.760 -3.512 9.532 1.00 95.50 91 TYR A N 1
ATOM 751 C CA . TYR A 1 91 ? -11.925 -2.743 10.444 1.00 95.50 91 TYR A CA 1
ATOM 752 C C . TYR A 1 91 ? -11.894 -3.446 11.797 1.00 95.50 91 TYR A C 1
ATOM 754 O O . TYR A 1 91 ? -12.944 -3.807 12.332 1.00 95.50 91 TYR A O 1
ATOM 762 N N . GLU A 1 92 ? -10.701 -3.607 12.353 1.00 93.81 92 GLU A N 1
ATOM 763 C CA . GLU A 1 92 ? -10.477 -4.198 13.666 1.00 93.81 92 GLU A CA 1
ATOM 764 C C . GLU A 1 92 ? -9.468 -3.378 14.449 1.00 93.81 92 GLU A C 1
ATOM 766 O O . GLU A 1 92 ? -8.440 -2.961 13.922 1.00 93.81 92 GLU A O 1
ATOM 771 N N . GLN A 1 93 ? -9.733 -3.193 15.734 1.00 90.75 93 GLN A N 1
ATOM 772 C CA . GLN A 1 93 ? -8.741 -2.686 16.666 1.00 90.75 93 GLN A CA 1
ATOM 773 C C . GLN A 1 93 ? -8.297 -3.848 17.548 1.00 90.75 93 GLN A C 1
ATOM 775 O O . GLN A 1 93 ? -9.113 -4.458 18.236 1.00 90.75 93 GLN A O 1
ATOM 780 N N . GLN A 1 94 ? -7.012 -4.171 17.482 1.00 87.75 94 GLN A N 1
ATOM 781 C CA . GLN A 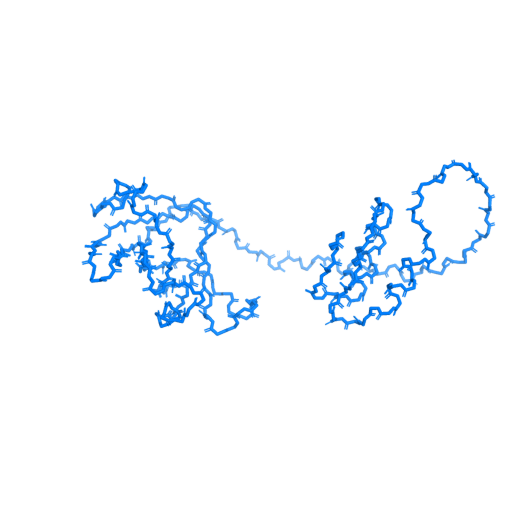1 94 ? -6.379 -5.212 18.277 1.00 87.75 94 GLN A CA 1
ATOM 782 C C . GLN A 1 94 ? -5.710 -4.612 19.518 1.00 87.75 94 GLN A C 1
ATOM 784 O O . GLN A 1 94 ? -5.619 -3.391 19.688 1.00 87.75 94 GLN A O 1
ATOM 789 N N . GLU A 1 95 ? -5.223 -5.490 20.391 1.00 79.50 95 GLU A N 1
ATOM 790 C CA . GLU A 1 95 ? -4.399 -5.102 21.533 1.00 79.50 95 GLU A CA 1
ATOM 791 C C . GLU A 1 95 ? -3.124 -4.365 21.069 1.00 79.50 95 GLU A C 1
ATOM 793 O O . GLU A 1 95 ? -2.692 -4.475 19.918 1.00 79.50 95 GLU A O 1
ATOM 798 N N . ASN A 1 96 ? -2.511 -3.581 21.960 1.00 82.75 96 ASN A N 1
ATOM 799 C CA . ASN A 1 96 ? -1.301 -2.789 21.683 1.00 82.75 96 ASN A CA 1
ATOM 800 C C . ASN A 1 96 ? -1.458 -1.689 20.612 1.00 82.75 96 ASN A C 1
ATOM 802 O O . ASN A 1 96 ? -0.487 -1.366 19.929 1.00 82.75 96 ASN A O 1
ATOM 806 N N . ASN A 1 97 ? -2.650 -1.093 20.479 1.00 86.38 97 ASN A N 1
ATOM 807 C CA . ASN A 1 97 ? -2.933 0.019 19.553 1.00 86.38 97 ASN A CA 1
ATOM 808 C C . ASN A 1 97 ? -2.673 -0.316 18.071 1.00 86.38 97 ASN A C 1
ATOM 810 O O . ASN A 1 97 ? -2.292 0.549 17.275 1.00 86.38 97 ASN A O 1
ATOM 814 N N . LEU A 1 98 ? -2.878 -1.582 17.699 1.00 87.94 98 LEU A N 1
ATOM 815 C CA . LEU A 1 98 ? -2.819 -2.027 16.313 1.00 87.94 98 LEU A CA 1
ATOM 816 C C . LEU A 1 98 ? -4.207 -1.956 15.674 1.00 87.94 98 LEU A C 1
ATOM 818 O O . LEU A 1 98 ? -5.126 -2.674 16.055 1.00 87.94 98 LEU A O 1
ATOM 822 N N . HIS A 1 99 ? -4.336 -1.119 14.654 1.00 91.88 99 HIS A N 1
ATOM 823 C CA . HIS A 1 99 ? -5.517 -1.037 13.805 1.00 91.88 99 HIS A CA 1
ATOM 824 C C . HIS A 1 99 ? -5.304 -1.904 12.567 1.00 91.88 99 HIS A C 1
ATOM 826 O O . HIS A 1 99 ? -4.331 -1.715 11.842 1.00 91.88 99 HIS A O 1
ATOM 832 N N . VAL A 1 100 ? -6.199 -2.847 12.303 1.00 93.38 100 VAL A N 1
ATOM 833 C CA . VAL A 1 100 ? -6.150 -3.716 11.126 1.00 93.38 100 VAL A CA 1
ATOM 834 C C . VAL A 1 100 ? -7.308 -3.367 10.206 1.00 93.38 100 VAL A C 1
ATOM 836 O O . VAL A 1 100 ? -8.472 -3.390 10.605 1.00 93.38 100 VAL A O 1
ATOM 839 N N . ILE A 1 101 ? -6.987 -3.027 8.963 1.00 95.69 101 ILE A N 1
ATOM 840 C CA . ILE A 1 101 ? -7.954 -2.612 7.950 1.00 95.69 101 ILE A CA 1
ATOM 841 C C . ILE A 1 101 ? -7.840 -3.554 6.774 1.00 95.69 101 ILE A C 1
ATOM 843 O O . ILE A 1 101 ? -6.788 -3.646 6.145 1.00 95.69 101 ILE A O 1
ATOM 847 N N . HIS A 1 102 ? -8.942 -4.215 6.454 1.00 97.81 102 HIS A N 1
ATOM 848 C CA . HIS A 1 102 ? -9.033 -5.001 5.240 1.00 97.81 102 HIS A CA 1
ATOM 849 C C . HIS A 1 102 ? -9.610 -4.144 4.123 1.00 97.81 102 HIS A C 1
ATOM 851 O O . HIS A 1 102 ? -10.644 -3.486 4.289 1.00 97.81 102 HIS A O 1
ATOM 857 N N . LEU A 1 103 ? -8.924 -4.178 2.992 1.00 98.06 103 LEU A N 1
ATOM 858 C CA . LEU A 1 103 ? -9.232 -3.443 1.786 1.00 98.06 103 LEU A CA 1
ATOM 859 C C . LEU A 1 103 ? -9.397 -4.424 0.630 1.00 98.06 103 LEU A C 1
ATOM 861 O O . LEU A 1 103 ? -8.623 -5.369 0.503 1.00 98.06 103 LEU A O 1
ATOM 865 N N . GLU A 1 104 ? -10.351 -4.152 -0.244 1.00 98.06 104 GLU A N 1
ATOM 866 C CA . GLU A 1 104 ? -10.484 -4.848 -1.523 1.00 98.06 104 GLU A CA 1
ATOM 867 C C . GLU A 1 104 ? -10.229 -3.850 -2.653 1.00 98.06 104 GLU A C 1
ATOM 869 O O . GLU A 1 104 ? -10.807 -2.759 -2.664 1.00 98.06 104 GLU A O 1
ATOM 874 N N . GLU A 1 105 ? -9.320 -4.179 -3.575 1.00 96.88 105 GLU A N 1
ATOM 875 C CA . GLU A 1 105 ? -9.093 -3.359 -4.764 1.00 96.88 105 GLU A CA 1
ATOM 876 C C . GLU A 1 105 ? -10.325 -3.410 -5.669 1.00 96.88 105 GLU A C 1
ATOM 878 O O . GLU A 1 105 ? -10.808 -4.472 -6.049 1.00 96.88 105 GLU A O 1
ATOM 883 N N . ILE A 1 106 ? -10.819 -2.237 -6.047 1.00 95.44 106 ILE A N 1
ATOM 884 C CA . ILE A 1 106 ? -11.941 -2.091 -6.963 1.00 95.44 106 ILE A CA 1
ATOM 885 C C . ILE A 1 106 ? -11.385 -2.075 -8.381 1.00 95.44 106 ILE A C 1
ATOM 887 O O . ILE A 1 106 ? -10.486 -1.293 -8.711 1.00 95.44 106 ILE A O 1
ATOM 891 N N . GLU A 1 107 ? -11.960 -2.898 -9.254 1.00 91.56 107 GLU A N 1
ATOM 892 C CA . GLU A 1 107 ? -11.592 -2.878 -10.660 1.00 91.56 107 GLU A CA 1
ATOM 893 C C . GLU A 1 107 ? -11.918 -1.516 -11.295 1.00 91.56 107 GLU A C 1
ATOM 895 O O . GLU A 1 107 ? -13.071 -1.095 -11.392 1.00 91.56 107 GLU A O 1
ATOM 900 N N . SER A 1 108 ? -10.876 -0.817 -11.753 1.00 85.38 108 SER A N 1
ATOM 901 C CA . SER A 1 108 ? -11.045 0.419 -12.514 1.00 85.38 108 SER A CA 1
ATOM 902 C C . SER A 1 108 ? -11.524 0.103 -13.936 1.00 85.38 108 SER A C 1
ATOM 904 O O . SER A 1 108 ? -10.891 -0.734 -14.600 1.00 85.38 108 SER A O 1
ATOM 906 N N . PRO A 1 109 ? -12.542 0.827 -14.450 1.00 83.88 109 PRO A N 1
ATOM 907 C CA . PRO A 1 109 ? -12.968 0.725 -15.846 1.00 83.88 109 PRO A CA 1
ATOM 908 C C . PRO A 1 109 ? -11.919 1.287 -16.818 1.00 83.88 109 PRO A C 1
ATOM 910 O O . PRO A 1 109 ? -12.014 1.072 -18.023 1.00 83.88 109 PRO A O 1
ATOM 913 N N . TYR A 1 110 ? -10.913 2.003 -16.305 1.00 81.06 110 TYR A N 1
ATOM 914 C CA . TYR A 1 110 ? -9.813 2.552 -17.086 1.00 81.06 110 TYR A CA 1
ATOM 915 C C . TYR A 1 110 ? -8.575 1.664 -16.981 1.00 81.06 110 TYR A C 1
ATOM 917 O O . TYR A 1 110 ? -8.150 1.271 -15.887 1.00 81.06 110 TYR A O 1
ATOM 925 N N . VAL A 1 111 ? -7.959 1.398 -18.130 1.00 78.69 111 VAL A N 1
ATOM 926 C CA . VAL A 1 111 ? -6.656 0.742 -18.215 1.00 78.69 111 VAL A CA 1
ATOM 927 C C . VAL A 1 111 ? -5.585 1.762 -17.818 1.00 78.69 111 VAL A C 1
ATOM 929 O O . VAL A 1 111 ? -5.356 2.731 -18.531 1.00 78.69 111 VAL A O 1
ATOM 932 N N . LEU A 1 112 ? -4.951 1.563 -16.658 1.00 74.56 112 LEU A N 1
ATOM 933 C CA . LEU A 1 112 ? -3.962 2.507 -16.112 1.00 74.56 112 LEU A CA 1
ATOM 934 C C . LEU A 1 112 ? -2.588 2.420 -16.789 1.00 74.56 112 LEU A C 1
ATOM 936 O O . LEU A 1 112 ? -1.796 3.350 -16.688 1.00 74.56 112 LEU A O 1
ATOM 940 N N . LEU A 1 113 ? -2.288 1.290 -17.433 1.00 80.25 113 LEU A N 1
ATOM 941 C CA . LEU A 1 113 ? -1.019 1.054 -18.108 1.00 80.25 113 LEU A CA 1
ATOM 942 C C . LEU A 1 113 ? -1.282 0.550 -19.515 1.00 80.25 113 LEU A C 1
ATOM 944 O O . LEU A 1 113 ? -1.909 -0.495 -19.695 1.00 80.25 113 LEU A O 1
ATOM 948 N N . GLU A 1 114 ? -0.742 1.260 -20.493 1.00 79.25 114 GLU A N 1
ATOM 949 C CA . GLU A 1 114 ? -0.645 0.731 -21.841 1.00 79.25 114 GLU A CA 1
ATOM 950 C C . GLU A 1 114 ? 0.347 -0.443 -21.847 1.00 79.25 114 GLU A C 1
ATOM 952 O O . GLU A 1 114 ? 1.395 -0.378 -21.188 1.00 79.25 114 GLU A O 1
ATOM 957 N N . PRO A 1 115 ? 0.033 -1.547 -22.543 1.00 72.56 115 PRO A N 1
ATOM 958 C CA . PRO A 1 115 ? 1.015 -2.591 -22.765 1.00 72.56 115 PRO A CA 1
ATOM 959 C C . PRO A 1 115 ? 2.192 -1.990 -23.534 1.00 72.56 115 PRO A C 1
ATOM 961 O O . PRO A 1 115 ? 2.010 -1.304 -24.537 1.00 72.56 115 PRO A O 1
ATOM 964 N N . VAL A 1 116 ? 3.410 -2.247 -23.060 1.00 71.44 116 VAL A N 1
ATOM 965 C CA . VAL A 1 116 ? 4.608 -1.852 -23.797 1.00 71.44 116 VAL A CA 1
ATOM 966 C C . VAL A 1 116 ? 4.649 -2.686 -25.072 1.00 71.44 116 VAL A C 1
ATOM 968 O O . VAL A 1 116 ? 4.881 -3.894 -25.017 1.00 71.44 116 VAL A O 1
ATOM 971 N N . SER A 1 117 ? 4.415 -2.050 -26.218 1.00 67.62 117 SER A N 1
ATOM 972 C CA . SER A 1 117 ? 4.678 -2.657 -27.517 1.00 67.62 117 SER A CA 1
ATOM 973 C C . SER A 1 117 ? 6.178 -2.926 -27.607 1.00 67.62 117 SER A C 1
ATOM 975 O O . SER A 1 117 ? 6.977 -1.999 -27.706 1.00 67.62 117 SER A O 1
ATOM 977 N N . SER A 1 118 ? 6.579 -4.195 -27.584 1.00 64.19 118 SER A N 1
ATOM 978 C CA . SER A 1 118 ? 7.954 -4.630 -27.874 1.00 64.19 118 SER A CA 1
ATOM 979 C C . SER A 1 118 ? 8.350 -4.410 -29.343 1.00 64.19 118 SER A C 1
ATOM 981 O O . SER A 1 118 ? 9.469 -4.709 -29.757 1.00 64.19 118 SER A O 1
ATOM 983 N N . GLU A 1 119 ? 7.444 -3.861 -30.151 1.00 58.31 119 GLU A N 1
ATOM 984 C CA . GLU A 1 119 ? 7.665 -3.520 -31.545 1.00 58.31 119 GLU A CA 1
ATOM 985 C C . GLU A 1 119 ? 8.439 -2.207 -31.652 1.00 58.31 119 GLU A C 1
ATOM 987 O O . GLU A 1 119 ? 7.876 -1.114 -31.717 1.00 58.31 119 GLU A O 1
ATOM 992 N N . LYS A 1 120 ? 9.759 -2.401 -31.719 1.00 51.16 120 LYS A N 1
ATOM 993 C CA . LYS A 1 120 ? 10.878 -1.457 -31.796 1.00 51.16 120 LYS A CA 1
ATOM 994 C C . LYS A 1 120 ? 11.606 -1.429 -30.465 1.00 51.16 120 LYS A C 1
ATOM 996 O O . LYS A 1 120 ? 11.456 -0.509 -29.664 1.00 51.16 120 LYS A O 1
ATOM 1001 N N . GLU A 1 121 ? 12.503 -2.405 -30.304 1.00 56.22 121 GLU A N 1
ATOM 1002 C CA . GLU A 1 121 ? 13.813 -2.076 -29.747 1.00 56.22 121 GLU A CA 1
ATOM 1003 C C . GLU A 1 121 ? 14.171 -0.678 -30.255 1.00 56.22 121 GLU A C 1
ATOM 1005 O O . GLU A 1 121 ? 14.157 -0.435 -31.469 1.00 56.22 121 GLU A O 1
ATOM 1010 N N . ILE A 1 122 ? 14.380 0.266 -29.333 1.00 58.41 122 ILE A N 1
ATOM 1011 C CA . ILE A 1 122 ? 14.998 1.543 -29.678 1.00 58.41 122 ILE A CA 1
ATOM 1012 C C . ILE A 1 122 ? 16.213 1.136 -30.508 1.00 58.41 122 ILE A C 1
ATOM 1014 O O . ILE A 1 122 ? 17.025 0.378 -29.970 1.00 58.41 122 ILE A O 1
ATOM 1018 N N . PRO A 1 123 ? 16.288 1.501 -31.806 1.00 56.06 123 PRO A N 1
ATOM 1019 C CA . PRO A 1 123 ? 17.338 0.999 -32.672 1.00 56.06 123 PRO A CA 1
ATOM 1020 C C . PRO A 1 123 ? 18.640 1.255 -31.944 1.00 56.06 123 PRO A C 1
ATOM 1022 O O . PRO A 1 123 ? 18.873 2.404 -31.560 1.00 56.06 123 PRO A O 1
ATOM 1025 N N . ASP A 1 124 ? 19.384 0.173 -31.682 1.00 54.50 124 ASP A N 1
ATOM 1026 C CA . ASP A 1 124 ? 20.651 0.192 -30.961 1.00 54.50 124 ASP A CA 1
ATOM 1027 C C . ASP A 1 124 ? 21.392 1.434 -31.431 1.00 54.50 124 ASP A C 1
ATOM 1029 O O . ASP A 1 124 ? 21.722 1.550 -32.621 1.00 54.50 124 ASP A O 1
ATOM 1033 N N . VAL A 1 125 ? 21.475 2.447 -30.558 1.00 54.47 125 VAL A N 1
ATOM 1034 C CA . VAL A 1 125 ? 22.098 3.713 -30.919 1.00 54.47 125 VAL A CA 1
ATOM 1035 C C . VAL A 1 125 ? 23.524 3.309 -31.185 1.00 54.47 125 VAL A C 1
ATOM 1037 O O . VAL A 1 125 ? 24.274 3.078 -30.238 1.00 54.47 125 VAL A O 1
ATOM 1040 N N . LYS A 1 126 ? 23.865 3.137 -32.471 1.00 48.25 126 LYS A N 1
ATOM 1041 C CA . LYS A 1 126 ? 25.192 2.718 -32.899 1.00 48.25 126 LYS A CA 1
ATOM 1042 C C . LYS A 1 126 ? 26.143 3.660 -32.196 1.00 48.25 126 LYS A C 1
ATOM 1044 O O . LYS A 1 126 ? 26.202 4.837 -32.558 1.00 48.25 126 LYS A O 1
ATOM 1049 N N . LYS A 1 127 ? 26.830 3.161 -31.159 1.00 46.78 127 LYS A N 1
ATOM 1050 C CA . LYS A 1 127 ? 27.884 3.908 -30.476 1.00 46.78 127 LYS A CA 1
ATOM 1051 C C . LYS A 1 127 ? 28.750 4.444 -31.606 1.00 46.78 127 LYS A C 1
ATOM 1053 O O . LYS A 1 127 ? 29.203 3.615 -32.400 1.00 46.78 127 LYS A O 1
ATOM 1058 N N . PRO A 1 128 ? 28.888 5.769 -31.782 1.00 42.25 128 PRO A N 1
ATOM 1059 C CA . PRO A 1 128 ? 29.538 6.305 -32.965 1.00 42.25 128 PRO A CA 1
ATOM 1060 C C . PRO A 1 128 ? 30.933 5.690 -33.042 1.00 42.25 128 PRO A C 1
ATOM 1062 O O . PRO A 1 128 ? 31.801 5.972 -32.218 1.00 42.25 128 PRO A O 1
ATOM 1065 N N . SER A 1 129 ? 31.130 4.795 -34.012 1.00 47.31 129 SER A N 1
ATOM 1066 C CA . SER A 1 129 ? 32.307 3.927 -34.134 1.00 47.31 129 SER A CA 1
ATOM 1067 C C . SER A 1 129 ? 33.545 4.676 -34.628 1.00 47.31 129 SER A C 1
ATOM 1069 O O . SER A 1 129 ? 34.521 4.078 -35.064 1.00 47.31 129 SER A O 1
ATOM 1071 N N . THR A 1 130 ? 33.522 6.000 -34.546 1.00 42.69 130 THR A N 1
ATOM 1072 C CA . THR A 1 130 ? 34.609 6.902 -34.901 1.00 42.69 130 THR A CA 1
ATOM 1073 C C . THR A 1 130 ? 34.522 8.136 -34.014 1.00 42.69 130 THR A C 1
ATOM 1075 O O . THR A 1 130 ? 34.181 9.225 -34.468 1.00 42.69 130 THR A O 1
ATOM 1078 N N . TRP A 1 131 ? 34.846 7.984 -32.731 1.00 37.72 131 TRP A N 1
ATOM 1079 C CA . TRP A 1 131 ? 35.301 9.120 -31.930 1.00 37.72 131 TRP A CA 1
ATOM 1080 C C . TRP A 1 131 ? 36.779 8.968 -31.590 1.00 37.72 131 TRP A C 1
ATOM 1082 O O . TRP A 1 131 ? 37.210 8.959 -30.444 1.00 37.72 131 TRP A O 1
ATOM 1092 N N . THR A 1 132 ? 37.591 8.870 -32.643 1.00 52.66 132 THR A N 1
ATOM 1093 C CA . THR A 1 132 ? 38.999 9.254 -32.572 1.00 52.66 132 THR A CA 1
ATOM 1094 C C . THR A 1 132 ? 39.079 10.774 -32.623 1.00 52.66 132 THR A C 1
ATOM 1096 O O . THR A 1 132 ? 39.384 11.362 -33.661 1.00 52.66 132 THR A O 1
ATOM 1099 N N . SER A 1 133 ? 38.800 11.434 -31.508 1.00 37.34 133 SER A N 1
ATOM 1100 C CA . SER A 1 133 ? 39.096 12.856 -31.386 1.00 37.34 133 SER A CA 1
ATOM 1101 C C . SER A 1 133 ? 40.493 12.993 -30.806 1.00 37.34 133 SER A C 1
ATOM 1103 O O . SER A 1 133 ? 40.695 12.964 -29.595 1.00 37.34 133 SER A O 1
ATOM 1105 N N . LYS A 1 134 ? 41.476 13.141 -31.704 1.00 40.91 134 LYS A N 1
ATOM 1106 C CA . LYS A 1 134 ? 42.728 13.835 -31.391 1.00 40.91 134 LYS A CA 1
ATOM 1107 C C . LYS A 1 134 ? 42.337 15.158 -30.732 1.00 40.91 134 LYS A C 1
ATOM 1109 O O . LYS A 1 134 ? 41.867 16.063 -31.419 1.00 40.91 134 LYS A O 1
ATOM 1114 N N . VAL A 1 135 ? 42.487 15.252 -29.413 1.00 37.59 135 VAL A N 1
ATOM 1115 C CA . VAL A 1 135 ? 42.245 16.492 -28.676 1.00 37.59 135 VAL A CA 1
ATOM 1116 C C . VAL A 1 135 ? 43.309 17.481 -29.133 1.00 37.59 135 VAL A C 1
ATOM 1118 O O . VAL A 1 135 ? 44.478 17.382 -28.765 1.00 37.59 135 VAL A O 1
ATOM 1121 N N . ARG A 1 136 ? 42.919 18.391 -30.027 1.00 36.31 136 ARG A N 1
ATOM 1122 C CA . ARG A 1 136 ? 43.753 19.522 -30.411 1.00 36.31 136 ARG A CA 1
ATOM 1123 C C . ARG A 1 136 ? 43.740 20.528 -29.272 1.00 36.31 136 ARG A C 1
ATOM 1125 O O . ARG A 1 136 ? 42.698 21.057 -28.901 1.00 36.31 136 ARG A O 1
ATOM 1132 N N . THR A 1 137 ? 44.933 20.780 -28.760 1.00 39.78 137 THR A N 1
ATOM 1133 C CA . THR A 1 137 ? 45.295 21.908 -27.915 1.00 39.78 137 THR A CA 1
ATOM 1134 C C . THR A 1 137 ? 44.819 23.218 -28.543 1.00 39.78 137 THR A C 1
ATOM 1136 O O . THR A 1 137 ? 45.284 23.585 -29.620 1.00 39.78 137 THR A O 1
ATOM 1139 N N . ALA A 1 138 ? 43.942 23.942 -27.853 1.00 28.61 138 ALA A N 1
ATOM 1140 C CA . ALA A 1 138 ? 43.804 25.386 -28.005 1.00 28.61 138 ALA A CA 1
ATOM 1141 C C . ALA A 1 138 ? 43.348 25.987 -26.667 1.00 28.61 138 ALA A C 1
ATOM 1143 O O . ALA A 1 138 ? 42.191 25.906 -26.270 1.00 28.61 138 ALA A O 1
ATOM 1144 N N . ILE A 1 139 ? 44.331 26.546 -25.965 1.00 35.78 139 ILE A N 1
ATOM 1145 C CA . ILE A 1 139 ? 44.215 27.525 -24.879 1.00 35.78 139 ILE A CA 1
ATOM 1146 C C . ILE A 1 139 ? 43.514 28.757 -25.518 1.00 35.78 139 ILE A C 1
ATOM 1148 O O . ILE A 1 139 ? 43.832 29.083 -26.657 1.00 35.78 139 ILE A O 1
ATOM 1152 N N . ILE A 1 140 ? 42.522 29.446 -24.944 1.00 32.75 140 ILE A N 1
ATOM 1153 C CA . ILE A 1 140 ? 42.622 30.499 -23.916 1.00 32.75 140 ILE A CA 1
ATOM 1154 C C . ILE A 1 140 ? 41.187 31.017 -23.670 1.00 32.75 140 ILE A C 1
ATOM 1156 O O . ILE A 1 140 ? 40.543 31.446 -24.618 1.00 32.75 140 ILE A O 1
ATOM 1160 N N . PHE A 1 141 ? 40.726 31.045 -22.414 1.00 28.44 141 PHE A N 1
ATOM 1161 C CA . PHE A 1 141 ? 40.154 32.243 -21.776 1.00 28.44 141 PHE A CA 1
ATOM 1162 C C . PHE A 1 141 ? 40.285 32.088 -20.246 1.00 28.44 141 PHE A C 1
ATOM 1164 O O . PHE A 1 141 ? 39.750 31.132 -19.683 1.00 28.44 141 PHE A O 1
ATOM 1171 N N . PRO A 1 142 ? 41.057 32.960 -19.568 1.00 40.94 142 PRO A N 1
ATOM 1172 C CA . PRO A 1 142 ? 41.164 32.988 -18.118 1.00 40.94 142 PRO A CA 1
ATOM 1173 C C . PRO A 1 142 ? 39.997 33.778 -17.508 1.00 40.94 142 PRO A C 1
ATOM 1175 O O . PRO A 1 142 ? 39.304 34.512 -18.209 1.00 40.94 142 PRO A O 1
ATOM 1178 N N . THR A 1 143 ? 39.847 33.661 -16.182 1.00 38.66 143 THR A N 1
ATOM 1179 C CA . THR A 1 143 ? 38.830 34.278 -15.299 1.00 38.66 143 THR A CA 1
ATOM 1180 C C . THR A 1 143 ? 37.416 33.715 -15.500 1.00 38.66 143 THR A C 1
ATOM 1182 O O . THR A 1 143 ? 36.755 33.997 -16.482 1.00 38.66 143 THR A O 1
ATOM 1185 N N . ILE A 1 144 ? 36.884 32.870 -14.611 1.00 33.75 144 ILE A N 1
ATOM 1186 C CA . ILE A 1 144 ? 36.646 33.128 -13.183 1.00 33.75 144 ILE A CA 1
ATOM 1187 C C . ILE A 1 144 ? 36.955 31.866 -12.359 1.00 33.75 144 ILE A C 1
ATOM 1189 O O . ILE A 1 144 ? 36.391 30.795 -12.571 1.00 33.75 144 ILE A O 1
ATOM 1193 N N . ILE A 1 145 ? 37.860 32.001 -11.389 1.00 38.53 145 ILE A N 1
ATOM 1194 C CA . ILE A 1 145 ? 38.172 30.964 -10.404 1.00 38.53 145 ILE A CA 1
ATOM 1195 C C . ILE A 1 145 ? 37.102 30.995 -9.311 1.00 38.53 145 ILE A C 1
ATOM 1197 O O . ILE A 1 145 ? 37.054 31.932 -8.521 1.00 38.53 145 ILE A O 1
ATOM 1201 N N . ALA A 1 146 ? 36.322 29.921 -9.201 1.00 34.16 146 ALA A N 1
ATOM 1202 C CA . ALA A 1 146 ? 35.604 29.563 -7.979 1.00 34.16 146 ALA A CA 1
ATOM 1203 C C . ALA A 1 146 ? 35.617 28.033 -7.786 1.00 34.16 146 ALA A C 1
ATOM 1205 O O . ALA A 1 146 ? 34.619 27.345 -7.936 1.00 34.16 146 ALA A O 1
ATOM 1206 N N . ARG A 1 147 ? 36.822 27.527 -7.489 1.00 41.81 147 ARG A N 1
ATOM 1207 C CA . ARG A 1 147 ? 37.142 26.320 -6.702 1.00 41.81 147 ARG A CA 1
ATOM 1208 C C . ARG A 1 147 ? 36.176 25.120 -6.798 1.00 41.81 147 ARG A C 1
ATOM 1210 O O . ARG A 1 147 ? 35.519 24.841 -5.807 1.00 41.81 147 ARG A O 1
ATOM 1217 N N . TYR A 1 148 ? 36.279 24.344 -7.884 1.00 44.06 148 TYR A N 1
ATOM 1218 C CA . TYR A 1 148 ? 36.712 22.930 -7.886 1.00 44.06 148 TYR A CA 1
ATOM 1219 C C . TYR A 1 148 ? 37.801 22.775 -8.952 1.00 44.06 148 TYR A C 1
ATOM 1221 O O . TYR A 1 148 ? 37.627 23.209 -10.084 1.00 44.06 148 TYR A O 1
ATOM 1229 N N . ARG A 1 149 ? 38.977 22.231 -8.603 1.00 53.22 149 ARG A N 1
ATOM 1230 C CA . ARG A 1 149 ? 40.000 21.902 -9.610 1.00 53.22 149 ARG A CA 1
ATOM 1231 C C . ARG A 1 149 ? 39.558 20.604 -10.276 1.00 53.22 149 ARG A C 1
ATOM 1233 O O . ARG A 1 149 ? 39.612 19.565 -9.626 1.00 53.22 149 ARG A O 1
ATOM 1240 N N . THR A 1 150 ? 39.204 20.651 -11.555 1.00 56.94 150 THR A N 1
ATOM 1241 C CA . THR A 1 150 ? 38.859 19.498 -12.412 1.00 56.94 150 THR A CA 1
ATOM 1242 C C . THR A 1 150 ? 39.817 18.302 -12.235 1.00 56.94 150 THR A C 1
ATOM 1244 O O . THR A 1 150 ? 39.410 17.149 -12.317 1.00 56.94 150 THR A O 1
ATOM 1247 N N . ALA A 1 151 ? 41.085 18.556 -11.884 1.00 60.19 151 ALA A N 1
ATOM 1248 C CA . ALA A 1 151 ? 42.083 17.529 -11.576 1.00 60.19 151 ALA A CA 1
ATOM 1249 C C . ALA A 1 151 ? 41.751 16.635 -10.357 1.00 60.19 151 ALA A C 1
ATOM 1251 O O . ALA A 1 151 ? 42.033 15.442 -10.393 1.00 60.19 151 ALA A O 1
ATOM 1252 N N . GLN A 1 152 ? 41.148 17.174 -9.291 1.00 64.12 152 GLN A N 1
ATOM 1253 C CA . GLN A 1 152 ? 40.848 16.408 -8.068 1.00 64.12 152 GLN A CA 1
ATOM 1254 C C . GLN A 1 152 ? 39.590 15.544 -8.213 1.00 64.12 152 GLN A C 1
ATOM 1256 O O . GLN A 1 152 ? 39.539 14.446 -7.665 1.00 64.12 152 GLN A O 1
ATOM 1261 N N . LEU A 1 153 ? 38.595 16.009 -8.978 1.00 73.12 153 LEU A N 1
ATOM 1262 C CA . LEU A 1 153 ? 37.413 15.210 -9.308 1.00 73.12 153 LEU A CA 1
ATOM 1263 C C . LEU A 1 153 ? 37.815 13.972 -10.111 1.00 73.12 153 LEU A C 1
ATOM 1265 O O . LEU A 1 153 ? 37.430 12.861 -9.757 1.00 73.12 153 LEU A O 1
ATOM 1269 N N . ASN A 1 154 ? 38.654 14.156 -11.132 1.00 72.44 154 ASN A N 1
ATOM 1270 C CA . ASN A 1 154 ? 39.155 13.051 -11.944 1.00 72.44 154 ASN A CA 1
ATOM 1271 C C . ASN A 1 154 ? 39.907 12.014 -11.099 1.00 72.44 154 ASN A C 1
ATOM 1273 O O . ASN A 1 154 ? 39.728 10.820 -11.309 1.00 72.44 154 ASN A O 1
ATOM 1277 N N . GLU A 1 155 ? 40.692 12.436 -10.106 1.00 72.31 155 GLU A N 1
ATOM 1278 C CA . GLU A 1 155 ? 41.377 11.508 -9.201 1.00 72.31 155 GLU A CA 1
ATOM 1279 C C . GLU A 1 155 ? 40.393 10.686 -8.349 1.00 72.31 155 GLU A C 1
ATOM 1281 O O . GLU A 1 155 ? 40.533 9.466 -8.236 1.00 72.31 155 GLU A O 1
ATOM 1286 N N . CYS A 1 156 ? 39.356 11.321 -7.795 1.00 71.75 156 CYS A N 1
ATOM 1287 C CA . CYS A 1 156 ? 38.302 10.620 -7.058 1.00 71.75 156 CYS A CA 1
ATOM 1288 C C . CYS A 1 156 ? 37.525 9.650 -7.957 1.00 71.75 156 CYS A C 1
ATOM 1290 O O . CYS A 1 156 ? 37.277 8.508 -7.566 1.00 71.75 156 CYS A O 1
ATOM 1292 N N . ILE A 1 157 ? 37.191 10.070 -9.181 1.00 77.12 157 ILE A N 1
ATOM 1293 C CA . ILE A 1 157 ? 36.523 9.219 -10.169 1.00 77.12 157 ILE A CA 1
ATOM 1294 C C . ILE A 1 157 ? 37.408 8.023 -10.508 1.00 77.12 157 ILE A C 1
ATOM 1296 O O . ILE A 1 157 ? 36.909 6.902 -10.518 1.00 77.12 157 ILE A O 1
ATOM 1300 N N . GLN A 1 158 ? 38.716 8.203 -10.712 1.00 77.69 158 GLN A N 1
ATOM 1301 C CA . GLN A 1 158 ? 39.640 7.094 -10.981 1.00 77.69 158 GLN A CA 1
ATOM 1302 C C . GLN A 1 158 ? 39.656 6.059 -9.851 1.00 77.69 158 GLN A C 1
ATOM 1304 O O . GLN A 1 158 ? 39.670 4.860 -10.122 1.00 77.69 158 GLN A O 1
ATOM 1309 N N . ARG A 1 159 ? 39.549 6.499 -8.593 1.00 78.56 159 ARG A N 1
ATOM 1310 C CA . ARG A 1 159 ? 39.470 5.608 -7.423 1.00 78.56 159 ARG A CA 1
ATOM 1311 C C . ARG A 1 159 ? 38.137 4.859 -7.300 1.00 78.56 159 ARG A C 1
ATOM 1313 O O . ARG A 1 159 ? 38.081 3.855 -6.591 1.00 78.56 159 ARG A O 1
ATOM 1320 N N . CYS A 1 160 ? 37.075 5.303 -7.977 1.00 79.69 160 CYS A N 1
ATOM 1321 C CA . CYS A 1 160 ? 35.791 4.600 -7.978 1.00 79.69 160 CYS A CA 1
ATOM 1322 C C . CYS A 1 160 ? 35.910 3.265 -8.726 1.00 79.69 160 CYS A C 1
ATOM 1324 O O . CYS A 1 160 ? 36.354 3.222 -9.877 1.00 79.69 160 CYS A O 1
ATOM 1326 N N . LYS A 1 161 ? 35.481 2.172 -8.093 1.00 81.56 161 LYS A N 1
ATOM 1327 C CA . LYS A 1 161 ? 35.421 0.857 -8.740 1.00 81.56 161 LYS A CA 1
ATOM 1328 C C . LYS A 1 161 ? 34.123 0.723 -9.552 1.00 81.56 161 LYS A C 1
ATOM 1330 O O . LYS A 1 161 ? 33.103 1.260 -9.118 1.00 81.56 161 LYS A O 1
ATOM 1335 N N . PRO A 1 162 ? 34.137 0.020 -10.700 1.00 83.50 162 PRO A N 1
ATOM 1336 C CA . PRO A 1 162 ? 32.911 -0.308 -11.420 1.00 83.50 162 PRO A CA 1
ATOM 1337 C C . PRO A 1 162 ? 31.932 -1.076 -10.526 1.00 83.50 162 PRO A C 1
ATOM 1339 O O . PRO A 1 162 ? 32.366 -1.909 -9.729 1.00 83.50 162 PRO A O 1
ATOM 1342 N N . GLN A 1 163 ? 30.634 -0.798 -10.663 1.00 79.50 163 GLN A N 1
ATOM 1343 C CA . GLN A 1 163 ? 29.540 -1.461 -9.937 1.00 79.50 163 GLN A CA 1
ATOM 1344 C C . GLN A 1 163 ? 29.659 -1.402 -8.404 1.00 79.50 163 GLN A C 1
ATOM 1346 O O . GLN A 1 163 ? 29.083 -2.225 -7.699 1.00 79.50 163 GLN A O 1
ATOM 1351 N N . ALA A 1 164 ? 30.392 -0.424 -7.873 1.00 79.88 164 ALA A N 1
ATOM 1352 C CA . ALA A 1 164 ? 30.544 -0.194 -6.441 1.00 79.88 164 ALA A CA 1
ATOM 1353 C C . ALA A 1 164 ? 29.957 1.165 -6.037 1.00 79.88 164 ALA A C 1
ATOM 1355 O O . ALA A 1 164 ? 29.559 1.965 -6.884 1.00 79.88 164 ALA A O 1
ATOM 1356 N N . ALA A 1 165 ? 29.918 1.433 -4.731 1.00 82.75 165 ALA A N 1
ATOM 1357 C CA . ALA A 1 165 ? 29.593 2.754 -4.212 1.00 82.75 165 ALA A CA 1
ATOM 1358 C C . ALA A 1 165 ? 30.694 3.777 -4.550 1.00 82.75 165 ALA A C 1
ATOM 1360 O O . ALA A 1 165 ? 31.889 3.488 -4.424 1.00 82.75 165 ALA A O 1
ATOM 1361 N N . ALA A 1 166 ? 30.284 4.987 -4.931 1.00 82.31 166 ALA A N 1
ATOM 1362 C CA . ALA A 1 166 ? 31.167 6.120 -5.178 1.00 82.31 166 ALA A CA 1
ATOM 1363 C C . ALA A 1 166 ? 31.014 7.165 -4.070 1.00 82.31 166 ALA A C 1
ATOM 1365 O O . ALA A 1 166 ? 29.912 7.632 -3.775 1.00 82.31 166 ALA A O 1
ATOM 1366 N N . TYR A 1 167 ? 32.142 7.556 -3.481 1.00 81.31 167 TYR A N 1
ATOM 1367 C CA . TYR A 1 167 ? 32.199 8.517 -2.386 1.00 81.31 167 TYR A CA 1
ATOM 1368 C C . TYR A 1 167 ? 32.823 9.817 -2.889 1.00 81.31 167 TYR A C 1
ATOM 1370 O O . TYR A 1 167 ? 34.040 9.905 -3.048 1.00 81.31 167 TYR A O 1
ATOM 1378 N N . LEU A 1 168 ? 31.987 10.824 -3.141 1.00 76.38 168 LEU A N 1
ATOM 1379 C CA . LEU A 1 168 ? 32.403 12.169 -3.555 1.00 76.38 168 LEU A CA 1
ATOM 1380 C C . LEU A 1 168 ? 32.091 13.209 -2.460 1.00 76.38 168 LEU A C 1
ATOM 1382 O O . LEU A 1 168 ? 31.828 14.371 -2.757 1.00 76.38 168 LEU A O 1
ATOM 1386 N N . ASN A 1 169 ? 32.112 12.777 -1.195 1.00 70.81 169 ASN A N 1
ATOM 1387 C CA . ASN A 1 169 ? 31.757 13.595 -0.034 1.00 70.81 169 ASN A CA 1
ATOM 1388 C C . ASN A 1 169 ? 32.746 14.756 0.220 1.00 70.81 169 ASN A C 1
ATOM 1390 O O . ASN A 1 169 ? 33.939 14.662 -0.093 1.00 70.81 169 ASN A O 1
ATOM 1394 N N . GLY A 1 170 ? 32.253 15.808 0.882 1.00 60.25 170 GLY A N 1
ATOM 1395 C CA . GLY A 1 170 ? 33.038 16.872 1.515 1.00 60.25 170 GLY A CA 1
ATOM 1396 C C . GLY A 1 170 ? 33.215 18.152 0.700 1.00 60.25 170 GLY A C 1
ATOM 1397 O O . GLY A 1 170 ? 34.181 18.880 0.952 1.00 60.25 170 GLY A O 1
ATOM 1398 N N . ARG A 1 171 ? 32.417 18.376 -0.362 1.00 63.06 171 ARG A N 1
ATOM 1399 C CA . ARG A 1 171 ? 32.873 19.185 -1.505 1.00 63.06 171 ARG A CA 1
ATOM 1400 C C . ARG A 1 171 ? 31.765 19.844 -2.379 1.00 63.06 171 ARG A C 1
ATOM 1402 O O . ARG A 1 171 ? 30.822 19.182 -2.782 1.00 63.06 171 ARG A O 1
ATOM 1409 N N . ARG A 1 172 ? 31.909 21.137 -2.750 1.00 64.75 172 ARG A N 1
ATOM 1410 C CA . ARG A 1 172 ? 30.978 21.919 -3.620 1.00 64.75 172 ARG A CA 1
ATOM 1411 C C . ARG A 1 172 ? 31.082 21.603 -5.125 1.00 64.75 172 ARG A C 1
ATOM 1413 O O . ARG A 1 172 ? 31.706 22.349 -5.868 1.00 64.75 172 ARG A O 1
ATOM 1420 N N . LEU A 1 173 ? 30.425 20.559 -5.607 1.00 72.81 173 LEU A N 1
ATOM 1421 C CA . LEU A 1 173 ? 30.383 20.263 -7.046 1.00 72.81 173 LEU A CA 1
ATOM 1422 C C . LEU A 1 173 ? 29.732 21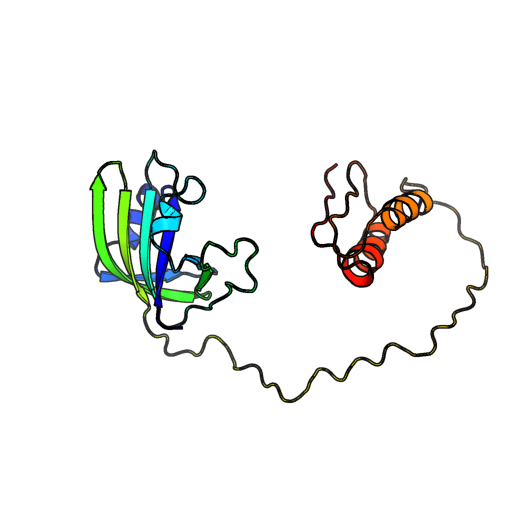.401 -7.857 1.00 72.81 173 LEU A C 1
ATOM 1424 O O . LEU A 1 173 ? 28.648 21.879 -7.522 1.00 72.81 173 LEU A O 1
ATOM 1428 N N . SER A 1 174 ? 30.385 21.829 -8.939 1.00 75.38 174 SER A N 1
ATOM 1429 C CA . SER A 1 174 ? 29.788 22.743 -9.919 1.00 75.38 174 SER A CA 1
ATOM 1430 C C . SER A 1 174 ? 28.880 21.991 -10.900 1.00 75.38 174 SER A C 1
ATOM 1432 O O . SER A 1 174 ? 28.924 20.765 -11.005 1.00 75.38 174 SER A O 1
ATOM 1434 N N . LYS A 1 175 ? 28.076 22.720 -11.683 1.00 74.19 175 LYS A N 1
ATOM 1435 C CA . LYS A 1 175 ? 27.211 22.115 -12.711 1.00 74.19 175 LYS A CA 1
ATOM 1436 C C . LYS A 1 175 ? 28.000 21.262 -13.721 1.00 74.19 175 LYS A C 1
ATOM 1438 O O . LYS A 1 175 ? 27.562 20.170 -14.059 1.00 74.19 175 LYS A O 1
ATOM 1443 N N . SER A 1 176 ? 29.180 21.719 -14.144 1.00 74.56 176 SER A N 1
ATOM 1444 C CA . SER A 1 176 ? 30.065 20.957 -15.039 1.00 74.56 176 SER A CA 1
ATOM 1445 C C . SER A 1 176 ? 30.665 19.711 -14.377 1.00 74.56 176 SER A C 1
ATOM 1447 O O . SER A 1 176 ? 30.895 18.698 -15.039 1.00 74.56 176 SER A O 1
ATOM 1449 N N . ASP A 1 177 ? 30.897 19.754 -13.062 1.00 78.69 177 ASP A N 1
ATOM 1450 C CA . ASP A 1 177 ? 31.362 18.580 -12.317 1.00 78.69 177 ASP A CA 1
ATOM 1451 C C . ASP A 1 177 ? 30.260 17.517 -12.249 1.00 78.69 177 ASP A C 1
ATOM 1453 O O . ASP A 1 177 ? 30.540 16.334 -12.423 1.00 78.69 177 ASP A O 1
ATOM 1457 N N . LEU A 1 178 ? 29.001 17.931 -12.069 1.00 81.00 178 LEU A N 1
ATOM 1458 C CA . LEU A 1 178 ? 27.853 17.020 -12.071 1.00 81.00 178 LEU A CA 1
ATOM 1459 C C . LEU A 1 178 ? 27.684 16.309 -13.415 1.00 81.00 178 LEU A C 1
ATOM 1461 O O . LEU A 1 178 ? 27.466 15.101 -13.428 1.00 81.00 178 LEU A O 1
ATOM 1465 N N . GLU A 1 179 ? 27.845 17.015 -14.537 1.00 79.94 179 GLU A N 1
ATOM 1466 C CA . GLU A 1 179 ? 27.824 16.391 -15.869 1.00 79.94 179 GLU A CA 1
ATOM 1467 C C . GLU A 1 179 ? 28.902 15.305 -15.992 1.00 79.94 179 GLU A C 1
ATOM 1469 O O . GLU A 1 179 ? 28.636 14.199 -16.467 1.00 79.94 179 GLU A O 1
ATOM 1474 N N . THR A 1 180 ? 30.099 15.582 -15.473 1.00 81.81 180 THR A N 1
ATOM 1475 C CA . THR A 1 180 ? 31.213 14.626 -15.459 1.00 81.81 180 THR A CA 1
ATOM 1476 C C . THR A 1 180 ? 30.922 13.422 -14.560 1.00 81.81 180 THR A C 1
ATOM 1478 O O . THR A 1 180 ? 31.207 12.287 -14.940 1.00 81.81 180 THR A O 1
ATOM 1481 N N . VAL A 1 181 ? 30.324 13.639 -13.385 1.00 83.62 181 VAL A N 1
ATOM 1482 C CA . VAL A 1 181 ? 29.934 12.566 -12.456 1.00 83.62 181 VAL A CA 1
ATOM 1483 C C . VAL A 1 181 ? 28.862 11.672 -13.073 1.00 83.62 181 VAL A C 1
ATOM 1485 O O . VAL A 1 181 ? 28.984 10.451 -13.015 1.00 83.62 181 VAL A O 1
ATOM 1488 N N . VAL A 1 182 ? 27.842 12.245 -13.710 1.00 81.81 182 VAL A N 1
ATOM 1489 C CA . VAL A 1 182 ? 26.796 11.459 -14.377 1.00 81.81 182 VAL A CA 1
ATOM 1490 C C . VAL A 1 182 ? 27.408 10.576 -15.462 1.00 81.81 182 VAL A C 1
ATOM 1492 O O . VAL A 1 182 ? 27.185 9.367 -15.459 1.00 81.81 182 VAL A O 1
ATOM 1495 N N . GLN A 1 183 ? 28.233 11.143 -16.342 1.00 79.69 183 GLN A N 1
ATOM 1496 C CA . GLN A 1 183 ? 28.838 10.374 -17.431 1.00 79.69 183 GLN A CA 1
ATOM 1497 C C . GLN A 1 183 ? 29.812 9.309 -16.911 1.00 79.69 183 GLN A C 1
ATOM 1499 O O . GLN A 1 183 ? 29.643 8.124 -17.174 1.00 79.69 183 GLN A O 1
ATOM 1504 N N . GLN A 1 184 ? 30.796 9.687 -16.101 1.00 81.75 184 GLN A N 1
ATOM 1505 C CA . GLN A 1 184 ? 31.888 8.768 -15.770 1.00 81.75 184 GLN A CA 1
ATOM 1506 C C . GLN A 1 184 ? 31.600 7.866 -14.568 1.00 81.75 184 GLN A C 1
ATOM 1508 O O . GLN A 1 184 ? 32.155 6.774 -14.460 1.00 81.75 184 GLN A O 1
ATOM 1513 N N . VAL A 1 185 ? 30.773 8.307 -13.619 1.00 82.31 185 VAL A N 1
ATOM 1514 C CA . VAL A 1 185 ? 30.496 7.543 -12.392 1.00 82.31 185 VAL A CA 1
ATOM 1515 C C . VAL A 1 185 ? 29.199 6.761 -12.530 1.00 82.31 185 VAL A C 1
ATOM 1517 O O . VAL A 1 185 ? 29.178 5.565 -12.236 1.00 82.31 185 VAL A O 1
ATOM 1520 N N . MET A 1 186 ? 28.121 7.406 -12.979 1.00 81.00 186 MET A N 1
ATOM 1521 C CA . MET A 1 186 ? 26.821 6.735 -13.079 1.00 81.00 186 MET A CA 1
ATOM 1522 C C . MET A 1 186 ? 26.727 5.869 -14.335 1.00 81.00 186 MET A C 1
ATOM 1524 O O . MET A 1 186 ? 26.318 4.717 -14.229 1.00 81.00 186 MET A O 1
ATOM 1528 N N . ILE A 1 187 ? 27.129 6.391 -15.498 1.00 76.25 187 ILE A N 1
ATOM 1529 C CA . ILE A 1 187 ? 26.998 5.672 -16.773 1.00 76.25 187 ILE A CA 1
ATOM 1530 C C . ILE A 1 187 ? 28.180 4.717 -16.980 1.00 76.25 187 ILE A C 1
ATOM 1532 O O . ILE A 1 187 ? 27.975 3.504 -16.997 1.00 76.25 187 ILE A O 1
ATOM 1536 N N . ASP A 1 188 ? 29.413 5.225 -17.067 1.00 80.88 188 ASP A N 1
ATOM 1537 C CA . ASP A 1 188 ? 30.575 4.392 -17.421 1.00 80.88 188 ASP A CA 1
ATOM 1538 C C . ASP A 1 188 ? 30.910 3.355 -16.341 1.00 80.88 188 ASP A C 1
ATOM 1540 O O . ASP A 1 188 ? 31.190 2.193 -16.638 1.00 80.88 188 ASP A O 1
ATOM 1544 N N . LYS A 1 189 ? 30.887 3.767 -15.067 1.00 79.19 189 LYS A N 1
ATOM 1545 C CA . LYS A 1 189 ? 31.222 2.891 -13.933 1.00 79.19 189 LYS A CA 1
ATOM 1546 C C . LYS A 1 189 ? 30.020 2.162 -13.341 1.00 79.19 189 LYS A C 1
ATOM 1548 O O . LYS A 1 189 ? 30.232 1.332 -12.459 1.00 79.19 189 LYS A O 1
ATOM 1553 N N . GLN A 1 190 ? 28.796 2.430 -13.804 1.00 84.19 190 GLN A N 1
ATOM 1554 C CA . GLN A 1 190 ? 27.564 1.816 -13.287 1.00 84.19 190 GLN A CA 1
ATOM 1555 C C . GLN A 1 190 ? 27.493 1.822 -11.752 1.00 84.19 190 GLN A C 1
ATOM 1557 O O . GLN A 1 190 ? 27.242 0.797 -11.116 1.00 84.19 190 GLN A O 1
ATOM 1562 N N . CYS A 1 191 ? 27.804 2.967 -11.143 1.00 80.06 191 CYS A N 1
ATOM 1563 C CA . CYS A 1 191 ? 27.816 3.118 -9.694 1.00 80.06 191 CYS A CA 1
ATOM 1564 C C . CYS A 1 191 ? 26.464 2.726 -9.073 1.00 80.06 191 CYS A C 1
ATOM 1566 O O . CYS A 1 191 ? 25.414 3.179 -9.525 1.00 80.06 191 CYS A O 1
ATOM 1568 N N . GLN A 1 192 ? 26.494 1.912 -8.015 1.00 81.81 192 GLN A N 1
ATOM 1569 C CA . GLN A 1 192 ? 25.279 1.438 -7.336 1.00 81.81 192 GLN A CA 1
ATOM 1570 C C . GLN A 1 192 ? 24.734 2.442 -6.312 1.00 81.81 192 GLN A C 1
ATOM 1572 O O . GLN A 1 192 ? 23.544 2.438 -6.011 1.00 81.81 192 GLN A O 1
ATOM 1577 N N . ALA A 1 193 ? 25.603 3.289 -5.758 1.00 80.88 193 ALA A N 1
ATOM 1578 C CA . ALA A 1 193 ? 25.238 4.290 -4.763 1.00 80.88 193 ALA A CA 1
ATOM 1579 C C . ALA A 1 193 ? 26.218 5.465 -4.804 1.00 80.88 193 ALA A C 1
ATOM 1581 O O . ALA A 1 193 ? 27.430 5.274 -4.691 1.00 80.88 193 ALA A O 1
ATOM 1582 N N . LEU A 1 194 ? 25.694 6.683 -4.939 1.00 83.75 194 LEU A N 1
ATOM 1583 C CA . LEU A 1 194 ? 26.486 7.907 -4.996 1.00 83.75 194 LEU A CA 1
ATOM 1584 C C . LEU A 1 194 ? 26.322 8.703 -3.699 1.00 83.75 194 LEU A C 1
ATOM 1586 O O . LEU A 1 194 ? 25.224 9.149 -3.370 1.00 83.75 194 LEU A O 1
ATOM 1590 N N . PHE A 1 195 ? 27.422 8.914 -2.981 1.00 80.75 195 PHE A N 1
ATOM 1591 C CA . PHE A 1 195 ? 27.447 9.709 -1.757 1.00 80.75 195 PHE A CA 1
ATOM 1592 C C . PHE A 1 195 ? 28.042 11.091 -2.051 1.00 80.75 195 PHE A C 1
ATOM 1594 O O . PHE A 1 195 ? 29.206 11.195 -2.444 1.00 80.75 195 PHE A O 1
ATOM 1601 N N . LEU A 1 196 ? 27.216 12.131 -1.884 1.00 74.31 196 LEU A N 1
ATOM 1602 C CA . LEU A 1 196 ? 27.530 13.537 -2.184 1.00 74.31 196 LEU A CA 1
ATOM 1603 C C . LEU A 1 196 ? 27.494 14.452 -0.948 1.00 74.31 196 LEU A C 1
ATOM 1605 O O . LEU A 1 196 ? 27.418 15.667 -1.105 1.00 74.31 196 LEU A O 1
ATOM 1609 N N . ARG A 1 197 ? 27.461 13.905 0.275 1.00 61.22 197 ARG A N 1
ATOM 1610 C CA . ARG A 1 197 ? 27.247 14.733 1.477 1.00 61.22 197 ARG A CA 1
ATOM 1611 C C . ARG A 1 197 ? 28.363 15.770 1.626 1.00 61.22 197 ARG A C 1
ATOM 1613 O O . ARG A 1 197 ? 29.533 15.423 1.456 1.00 61.22 197 ARG A O 1
ATOM 1620 N N . GLU A 1 198 ? 27.980 17.012 1.929 1.00 54.31 198 GLU A N 1
ATOM 1621 C CA . GLU A 1 198 ? 28.902 18.076 2.356 1.00 54.31 198 GLU A CA 1
ATOM 1622 C C . GLU A 1 198 ? 29.614 17.719 3.665 1.00 54.31 198 GLU A C 1
ATOM 1624 O O . GLU A 1 198 ? 28.998 17.035 4.518 1.00 54.31 198 GLU A O 1
#

Radius of gyration: 24.95 Å; chains: 1; bounding box: 63×46×57 Å

pLDDT: mean 77.23, std 18.35, range [28.44, 98.12]